Protein AF-A0A482VGR4-F1 (afdb_monomer_lite)

Structure (mmCIF, N/CA/C/O backbone):
data_AF-A0A482VGR4-F1
#
_entry.id   AF-A0A482VGR4-F1
#
loop_
_atom_site.group_PDB
_atom_site.id
_atom_site.type_symbol
_atom_site.label_atom_id
_atom_site.label_alt_id
_atom_site.label_comp_id
_atom_site.label_asym_id
_atom_site.label_entity_id
_atom_site.label_seq_id
_atom_site.pdbx_PDB_ins_code
_atom_site.Cartn_x
_atom_site.Cartn_y
_atom_site.Cartn_z
_atom_site.occupancy
_atom_site.B_iso_or_equiv
_atom_site.auth_seq_id
_atom_site.auth_comp_id
_atom_site.auth_asym_id
_atom_site.auth_atom_id
_atom_site.pdbx_PDB_model_num
ATOM 1 N N . MET A 1 1 ? -12.064 -5.144 -5.205 1.00 72.62 1 MET A N 1
ATOM 2 C CA . MET A 1 1 ? -11.463 -6.339 -5.842 1.00 72.62 1 MET A CA 1
ATOM 3 C C . MET A 1 1 ? -10.602 -5.961 -7.043 1.00 72.62 1 MET A C 1
ATOM 5 O O . MET A 1 1 ? -9.435 -6.319 -7.031 1.00 72.62 1 MET A O 1
ATOM 9 N N . PHE A 1 2 ? -11.117 -5.191 -8.014 1.00 83.12 2 PHE A N 1
ATOM 10 C CA . PHE A 1 2 ? -10.333 -4.699 -9.163 1.00 83.12 2 PHE A CA 1
ATOM 11 C C . PHE A 1 2 ? -9.003 -4.033 -8.764 1.00 83.12 2 PHE A C 1
ATOM 13 O O . PHE A 1 2 ? -7.951 -4.447 -9.233 1.00 83.12 2 PHE A O 1
ATOM 20 N N . THR A 1 3 ? -9.042 -3.076 -7.830 1.00 84.69 3 THR A N 1
ATOM 21 C CA . THR A 1 3 ? -7.848 -2.379 -7.321 1.00 84.69 3 THR A CA 1
ATOM 22 C C . THR A 1 3 ? -6.804 -3.352 -6.772 1.00 84.69 3 THR A C 1
ATOM 24 O O . THR A 1 3 ? -5.655 -3.330 -7.188 1.00 84.69 3 THR A O 1
ATOM 27 N N . MET A 1 4 ? -7.210 -4.275 -5.901 1.00 85.06 4 MET A N 1
ATOM 28 C CA . MET A 1 4 ? -6.321 -5.291 -5.333 1.00 85.06 4 MET A CA 1
ATOM 29 C C . MET A 1 4 ? -5.636 -6.136 -6.419 1.00 85.06 4 MET A C 1
ATOM 31 O O . MET A 1 4 ? -4.420 -6.295 -6.387 1.00 85.06 4 MET A O 1
ATOM 35 N N . VAL A 1 5 ? -6.399 -6.643 -7.395 1.00 89.69 5 VAL A N 1
ATOM 36 C CA . VAL A 1 5 ? -5.859 -7.454 -8.502 1.00 89.69 5 VAL A CA 1
ATOM 37 C C . VAL A 1 5 ? -4.867 -6.643 -9.333 1.00 89.69 5 VAL A C 1
ATOM 39 O O . VAL A 1 5 ? -3.770 -7.119 -9.617 1.00 89.69 5 VAL A O 1
ATOM 42 N N . TYR A 1 6 ? -5.218 -5.400 -9.665 1.00 92.38 6 TYR A N 1
ATOM 43 C CA . TYR A 1 6 ? -4.350 -4.497 -10.412 1.00 92.38 6 TYR A CA 1
ATOM 44 C C . TYR A 1 6 ? -3.018 -4.251 -9.690 1.00 92.38 6 TYR A C 1
ATOM 46 O O . TYR A 1 6 ? -1.949 -4.372 -10.287 1.00 92.38 6 TYR A O 1
ATOM 54 N N . HIS A 1 7 ? -3.067 -3.968 -8.388 1.00 90.50 7 HIS A N 1
ATOM 55 C CA . HIS A 1 7 ? -1.867 -3.725 -7.593 1.00 90.50 7 HIS A CA 1
ATOM 56 C C . HIS A 1 7 ? -1.014 -4.983 -7.396 1.00 90.50 7 HIS A C 1
ATOM 58 O O . HIS A 1 7 ? 0.207 -4.856 -7.386 1.00 90.50 7 HIS A O 1
ATOM 64 N N . PHE A 1 8 ? -1.606 -6.182 -7.314 1.00 92.12 8 PHE A N 1
ATOM 65 C CA . PHE A 1 8 ? -0.850 -7.441 -7.343 1.00 92.12 8 PHE A CA 1
ATOM 66 C C . PHE A 1 8 ? -0.104 -7.621 -8.664 1.00 92.12 8 PHE A C 1
ATOM 68 O O . PHE A 1 8 ? 1.103 -7.853 -8.653 1.00 92.12 8 PHE A O 1
ATOM 75 N N . LEU A 1 9 ? -0.798 -7.476 -9.796 1.00 94.12 9 LEU A N 1
ATOM 76 C CA . LEU A 1 9 ? -0.190 -7.602 -11.125 1.00 94.12 9 LEU A CA 1
ATOM 77 C C . LEU A 1 9 ? 0.925 -6.572 -11.330 1.00 94.12 9 LEU A C 1
ATOM 79 O O . LEU A 1 9 ? 2.004 -6.915 -11.806 1.00 94.12 9 LEU A O 1
ATOM 83 N N . SER A 1 10 ? 0.692 -5.331 -10.903 1.00 93.06 10 SER A N 1
ATOM 84 C CA . SER A 1 10 ? 1.706 -4.278 -10.901 1.00 93.06 10 SER A CA 1
ATOM 85 C C . SER A 1 10 ? 2.919 -4.635 -10.039 1.00 93.06 10 SER A C 1
ATOM 87 O O . SER A 1 10 ? 4.054 -4.440 -10.472 1.00 93.06 10 SER A O 1
ATOM 89 N N . ASN A 1 11 ? 2.706 -5.182 -8.837 1.00 92.25 11 ASN A N 1
ATOM 90 C CA . ASN A 1 11 ? 3.804 -5.598 -7.966 1.00 92.25 11 ASN A CA 1
ATOM 91 C C . ASN A 1 11 ? 4.632 -6.711 -8.612 1.00 92.25 11 ASN A C 1
ATOM 93 O O . ASN A 1 11 ? 5.855 -6.624 -8.639 1.00 92.25 11 ASN A O 1
ATOM 97 N N . PHE A 1 12 ? 3.974 -7.720 -9.189 1.00 94.19 12 PHE A N 1
ATOM 98 C CA . PHE A 1 12 ? 4.662 -8.797 -9.899 1.00 94.19 12 PHE A CA 1
ATOM 99 C C . PHE A 1 12 ? 5.450 -8.287 -11.101 1.00 94.19 12 PHE A C 1
ATOM 101 O O . PHE A 1 12 ? 6.586 -8.712 -11.293 1.00 94.19 12 PHE A O 1
ATOM 108 N N . LEU A 1 13 ? 4.895 -7.349 -11.870 1.00 94.62 13 LEU A N 1
ATOM 109 C CA . LEU A 1 13 ? 5.604 -6.720 -12.980 1.00 94.62 13 LEU A CA 1
ATOM 110 C C . LEU A 1 13 ? 6.867 -5.989 -12.498 1.00 94.62 13 LEU A C 1
ATOM 112 O O . LEU A 1 13 ? 7.932 -6.146 -13.090 1.00 94.62 13 LEU A O 1
ATOM 116 N N . GLN A 1 14 ? 6.767 -5.221 -11.411 1.00 92.62 14 GLN A N 1
ATOM 117 C CA . GLN A 1 14 ? 7.904 -4.498 -10.834 1.00 92.62 14 GLN A CA 1
ATOM 118 C C . GLN A 1 14 ? 8.971 -5.455 -10.283 1.00 92.62 14 GLN A C 1
ATOM 120 O O . GLN A 1 14 ? 10.160 -5.252 -10.519 1.00 92.62 14 GLN A O 1
ATOM 125 N N . ILE A 1 15 ? 8.565 -6.536 -9.610 1.00 92.25 15 ILE A N 1
ATOM 126 C CA . ILE A 1 15 ? 9.480 -7.587 -9.141 1.00 92.25 15 ILE A CA 1
ATOM 127 C C . ILE A 1 15 ? 10.167 -8.260 -10.335 1.00 92.25 15 ILE A C 1
ATOM 129 O O . ILE A 1 15 ? 11.386 -8.410 -10.337 1.00 92.25 15 ILE A O 1
ATOM 133 N N . HIS A 1 16 ? 9.410 -8.616 -11.372 1.00 93.56 16 HIS A N 1
ATOM 134 C CA . HIS A 1 16 ? 9.949 -9.213 -12.590 1.00 93.56 16 HIS A CA 1
ATOM 135 C C . HIS A 1 16 ? 10.967 -8.291 -13.272 1.00 93.56 16 HIS A C 1
ATOM 137 O O . HIS A 1 16 ? 12.031 -8.749 -13.694 1.00 93.56 16 HIS A O 1
ATOM 143 N N . PHE A 1 17 ? 10.671 -6.989 -13.340 1.00 93.12 17 PHE A N 1
ATOM 144 C CA . PHE A 1 17 ? 11.585 -5.983 -13.872 1.00 93.12 17 PHE A CA 1
ATOM 145 C C . PHE A 1 17 ? 12.916 -5.960 -13.112 1.00 93.12 17 PHE A C 1
ATOM 147 O O . PHE A 1 17 ? 13.969 -5.992 -13.747 1.00 93.12 17 PHE A O 1
ATOM 154 N N . ILE A 1 18 ? 12.871 -5.959 -11.773 1.00 91.12 18 ILE A N 1
ATOM 155 C CA . ILE A 1 18 ? 14.068 -5.989 -10.918 1.00 91.12 18 ILE A CA 1
ATOM 156 C C . ILE A 1 18 ? 14.861 -7.279 -11.125 1.00 91.12 18 ILE A C 1
ATOM 158 O O . ILE A 1 18 ? 16.081 -7.231 -11.228 1.00 91.12 18 ILE A O 1
ATOM 162 N N . VAL A 1 19 ? 14.185 -8.429 -11.191 1.00 91.00 19 VAL A N 1
ATOM 163 C CA . VAL A 1 19 ? 14.847 -9.731 -11.368 1.00 91.00 19 VAL A CA 1
ATOM 164 C C . VAL A 1 19 ? 15.506 -9.836 -12.744 1.00 91.00 19 VAL A C 1
ATOM 166 O O . VAL A 1 19 ? 16.608 -10.363 -12.852 1.00 91.00 19 VAL A O 1
ATOM 169 N N . THR A 1 20 ? 14.861 -9.312 -13.788 1.00 92.50 20 THR A N 1
ATOM 170 C CA . THR A 1 20 ? 15.386 -9.364 -15.163 1.00 92.50 20 THR A CA 1
ATOM 171 C C . THR A 1 20 ? 16.527 -8.369 -15.370 1.00 92.50 20 THR A C 1
ATOM 173 O O . THR A 1 20 ? 17.497 -8.678 -16.054 1.00 92.50 20 THR A O 1
ATOM 176 N N . ASN A 1 21 ? 16.447 -7.193 -14.746 1.00 89.38 21 ASN A N 1
ATOM 177 C CA . ASN A 1 21 ? 17.484 -6.160 -14.787 1.00 89.38 21 ASN A CA 1
ATOM 178 C C . ASN A 1 21 ? 18.287 -6.153 -13.481 1.00 89.38 21 ASN A C 1
ATOM 180 O O . ASN A 1 21 ? 18.468 -5.102 -12.865 1.00 89.38 21 ASN A O 1
ATOM 184 N N . PHE A 1 22 ? 18.707 -7.340 -13.029 1.00 84.50 22 PHE A N 1
ATOM 185 C CA . PHE A 1 22 ? 19.283 -7.542 -11.702 1.00 84.50 22 PHE A CA 1
ATOM 186 C C . PHE A 1 22 ? 20.438 -6.574 -11.423 1.00 84.50 22 PHE A C 1
ATOM 188 O O . PHE A 1 22 ? 21.503 -6.640 -12.034 1.00 84.50 22 PHE A O 1
ATOM 195 N N . ASN A 1 23 ? 20.219 -5.690 -10.453 1.00 87.56 23 ASN A N 1
ATOM 196 C CA . ASN A 1 23 ? 21.212 -4.764 -9.937 1.00 87.56 23 ASN A CA 1
ATOM 197 C C . ASN A 1 23 ? 20.986 -4.624 -8.427 1.00 87.56 23 ASN A C 1
ATOM 199 O O . ASN A 1 23 ? 19.866 -4.355 -7.983 1.00 87.56 23 ASN A O 1
ATOM 203 N N . LEU A 1 24 ? 22.049 -4.812 -7.642 1.00 86.38 24 LEU A N 1
ATOM 204 C CA . LEU A 1 24 ? 22.015 -4.676 -6.184 1.00 86.38 24 LEU A CA 1
ATOM 205 C C . LEU A 1 24 ? 21.475 -3.309 -5.750 1.00 86.38 24 LEU A C 1
ATOM 207 O O . LEU A 1 24 ? 20.686 -3.251 -4.808 1.00 86.38 24 LEU A O 1
ATOM 211 N N . ASP A 1 25 ? 21.808 -2.242 -6.477 1.00 87.25 25 ASP A N 1
ATOM 212 C CA . ASP A 1 25 ? 21.318 -0.894 -6.184 1.00 87.25 25 ASP A CA 1
ATOM 213 C C . ASP A 1 25 ? 19.806 -0.782 -6.404 1.00 87.25 25 ASP A C 1
ATOM 215 O O . ASP A 1 25 ? 19.100 -0.209 -5.573 1.00 87.25 25 ASP A O 1
ATOM 219 N N . LEU A 1 26 ? 19.275 -1.387 -7.475 1.00 85.50 26 LEU A N 1
ATOM 220 C CA . LEU A 1 26 ? 17.828 -1.430 -7.724 1.00 85.50 26 LEU A CA 1
ATOM 221 C C . LEU A 1 26 ? 17.111 -2.221 -6.622 1.00 85.50 26 LEU A C 1
ATOM 223 O O . LEU A 1 26 ? 16.072 -1.793 -6.117 1.00 85.50 26 LEU A O 1
ATOM 227 N N . ILE A 1 27 ? 17.672 -3.357 -6.207 1.00 87.44 27 ILE A N 1
ATOM 228 C CA . ILE A 1 27 ? 17.082 -4.185 -5.151 1.00 87.44 27 ILE A CA 1
ATOM 229 C C . ILE A 1 27 ? 17.067 -3.428 -3.828 1.00 87.44 27 ILE A C 1
ATOM 231 O O . ILE A 1 27 ? 16.009 -3.315 -3.210 1.00 87.44 27 ILE A O 1
ATOM 235 N N . MET A 1 28 ? 18.202 -2.883 -3.388 1.00 86.69 28 MET A N 1
ATOM 236 C CA . MET A 1 28 ? 18.269 -2.176 -2.107 1.00 86.69 28 MET A CA 1
ATOM 237 C C . MET A 1 28 ? 17.374 -0.935 -2.087 1.00 86.69 28 MET A C 1
ATOM 239 O O . MET A 1 28 ? 16.754 -0.652 -1.063 1.00 86.69 28 MET A O 1
ATOM 243 N N . ARG A 1 29 ? 17.252 -0.233 -3.219 1.00 87.38 29 ARG A N 1
ATOM 244 C CA . ARG A 1 29 ? 16.434 0.978 -3.326 1.00 87.38 29 ARG A CA 1
ATOM 245 C C . ARG A 1 29 ? 14.933 0.697 -3.295 1.00 87.38 29 ARG A C 1
ATOM 247 O O . ARG A 1 29 ? 14.211 1.378 -2.573 1.00 87.38 29 ARG A O 1
ATOM 254 N N . TYR A 1 30 ? 14.451 -0.286 -4.058 1.00 87.38 30 TYR A N 1
ATOM 255 C CA . TYR A 1 30 ? 13.007 -0.457 -4.286 1.00 87.38 30 TYR A CA 1
ATOM 256 C C . TYR A 1 30 ? 12.378 -1.636 -3.534 1.00 87.38 30 TYR A C 1
ATOM 258 O O . TYR A 1 30 ? 11.161 -1.646 -3.325 1.00 87.38 30 TYR A O 1
ATOM 266 N N . SER A 1 31 ? 13.170 -2.617 -3.083 1.00 85.38 31 SER A N 1
ATOM 267 C CA . SER A 1 31 ? 12.632 -3.785 -2.368 1.00 85.38 31 SER A CA 1
ATOM 268 C C . SER A 1 31 ? 11.882 -3.452 -1.072 1.00 85.38 31 SER A C 1
ATOM 270 O O . SER A 1 31 ? 10.837 -4.073 -0.867 1.00 85.38 31 SER A O 1
ATOM 272 N N . PRO A 1 32 ? 12.285 -2.477 -0.225 1.00 87.00 32 PRO A N 1
ATOM 273 C CA . PRO A 1 32 ? 11.553 -2.208 1.014 1.00 87.00 32 PRO A CA 1
ATOM 274 C C . PRO A 1 32 ? 10.112 -1.765 0.741 1.00 87.00 32 PRO A C 1
ATOM 276 O O . PRO A 1 32 ? 9.175 -2.227 1.395 1.00 87.00 32 PRO A O 1
ATOM 279 N N . LEU A 1 33 ? 9.930 -0.914 -0.272 1.00 85.00 33 LEU A N 1
ATOM 280 C CA . LEU A 1 33 ? 8.618 -0.432 -0.684 1.00 85.00 33 LEU A CA 1
ATOM 281 C C . LEU A 1 33 ? 7.773 -1.565 -1.280 1.00 85.00 33 LEU A C 1
ATOM 283 O O . LEU A 1 33 ? 6.619 -1.731 -0.887 1.00 85.00 33 LEU A O 1
ATOM 287 N N . LEU A 1 34 ? 8.340 -2.373 -2.182 1.00 87.69 34 LEU A N 1
ATOM 288 C CA . LEU A 1 34 ? 7.627 -3.500 -2.793 1.00 87.69 34 LEU A CA 1
ATOM 289 C C . LEU A 1 34 ? 7.190 -4.535 -1.751 1.00 87.69 34 LEU A C 1
ATOM 291 O O . LEU A 1 34 ? 6.036 -4.959 -1.765 1.00 87.69 34 LEU A O 1
ATOM 295 N N . VAL A 1 35 ? 8.059 -4.875 -0.794 1.00 87.81 35 VAL A N 1
ATOM 296 C CA . VAL A 1 35 ? 7.718 -5.768 0.326 1.00 87.81 35 VAL A CA 1
ATOM 297 C C . VAL A 1 35 ? 6.598 -5.171 1.179 1.00 87.81 35 VAL A C 1
ATOM 299 O O . VAL A 1 35 ? 5.653 -5.879 1.529 1.00 87.81 35 VAL A O 1
ATOM 302 N N . GLY A 1 36 ? 6.654 -3.868 1.472 1.00 83.81 36 GLY A N 1
ATOM 303 C CA . GLY A 1 36 ? 5.593 -3.171 2.200 1.00 83.81 36 GLY A CA 1
ATOM 304 C C . GLY A 1 36 ? 4.242 -3.242 1.483 1.00 83.81 36 GLY A C 1
ATOM 305 O O . GLY A 1 36 ? 3.226 -3.567 2.098 1.00 83.81 36 GLY A O 1
ATOM 306 N N . ILE A 1 37 ? 4.221 -3.010 0.170 1.00 84.38 37 ILE A N 1
ATOM 307 C CA . ILE A 1 37 ? 2.990 -3.080 -0.629 1.00 84.38 37 ILE A CA 1
ATOM 308 C C . ILE A 1 37 ? 2.486 -4.526 -0.726 1.00 84.38 37 ILE A C 1
ATOM 310 O O . ILE A 1 37 ? 1.288 -4.767 -0.576 1.00 84.38 37 ILE A O 1
ATOM 314 N N . PHE A 1 38 ? 3.380 -5.500 -0.900 1.00 86.38 38 PHE A N 1
ATOM 315 C CA . PHE A 1 38 ? 3.031 -6.921 -0.921 1.00 86.38 38 PHE A CA 1
ATOM 316 C C . PHE A 1 38 ? 2.425 -7.390 0.410 1.00 86.38 38 PHE A C 1
ATOM 318 O O . PHE A 1 38 ? 1.443 -8.140 0.424 1.00 86.38 38 PHE A O 1
ATOM 325 N N . TYR A 1 39 ? 2.954 -6.901 1.535 1.00 83.12 39 TYR A N 1
ATOM 326 C CA . TYR A 1 39 ? 2.383 -7.139 2.859 1.00 83.12 39 TYR A CA 1
ATOM 327 C C . TYR A 1 39 ? 0.955 -6.592 2.964 1.00 83.12 39 TYR A C 1
ATOM 329 O O . TYR A 1 39 ? 0.052 -7.325 3.371 1.00 83.12 39 TYR A O 1
ATOM 337 N N . VAL A 1 40 ? 0.723 -5.340 2.546 1.00 82.25 40 VAL A N 1
ATOM 338 C CA . VAL A 1 40 ? -0.619 -4.731 2.560 1.00 82.25 40 VAL A CA 1
ATOM 339 C C . VAL A 1 40 ? -1.591 -5.538 1.696 1.00 82.25 40 VAL A C 1
ATOM 341 O O . VAL A 1 40 ? -2.688 -5.867 2.145 1.00 82.25 40 VAL A O 1
ATOM 344 N N . LEU A 1 41 ? -1.180 -5.918 0.485 1.00 85.38 41 LEU A N 1
ATOM 345 C CA . LEU A 1 41 ? -1.993 -6.723 -0.425 1.00 85.38 41 LEU A CA 1
ATOM 346 C C . LEU A 1 41 ? -2.341 -8.098 0.166 1.00 85.38 41 LEU A C 1
ATOM 348 O O . LEU A 1 41 ? -3.493 -8.530 0.100 1.00 85.38 41 LEU A O 1
ATOM 352 N N . THR A 1 42 ? -1.376 -8.759 0.805 1.00 82.69 42 THR A N 1
ATOM 353 C CA . THR A 1 42 ? -1.597 -10.040 1.492 1.00 82.69 42 THR A CA 1
ATOM 354 C C . THR A 1 42 ? -2.560 -9.878 2.669 1.00 82.69 42 THR A C 1
ATOM 356 O O . THR A 1 42 ? -3.489 -10.672 2.820 1.00 82.69 42 THR A O 1
ATOM 359 N N . ALA A 1 43 ? -2.406 -8.821 3.470 1.00 80.56 43 ALA A N 1
ATOM 360 C CA . ALA A 1 43 ? -3.309 -8.519 4.578 1.00 80.56 43 ALA A CA 1
ATOM 361 C C . ALA A 1 43 ? -4.751 -8.276 4.097 1.00 80.56 43 ALA A C 1
ATOM 363 O O . ALA A 1 43 ? -5.696 -8.762 4.723 1.00 80.56 43 ALA A O 1
ATOM 364 N N . MET A 1 44 ? -4.938 -7.593 2.962 1.00 80.81 44 MET A N 1
ATOM 365 C CA . MET A 1 44 ? -6.263 -7.424 2.352 1.00 80.81 44 MET A CA 1
ATOM 366 C C . MET A 1 44 ? -6.874 -8.768 1.943 1.00 80.81 44 MET A C 1
ATOM 368 O O . MET A 1 44 ? -8.034 -9.028 2.261 1.00 80.81 44 MET A O 1
ATOM 372 N N . VAL A 1 45 ? -6.102 -9.643 1.288 1.00 83.44 45 VAL A N 1
ATOM 373 C CA . VAL A 1 45 ? -6.567 -10.987 0.897 1.00 83.44 45 VAL A CA 1
ATOM 374 C C . VAL A 1 45 ? -6.988 -11.793 2.121 1.00 83.44 45 VAL A C 1
ATOM 376 O O . VAL A 1 45 ? -8.091 -12.337 2.143 1.00 83.44 45 VAL A O 1
ATOM 379 N N . LEU A 1 46 ? -6.157 -11.820 3.166 1.00 80.56 46 LEU A N 1
ATOM 380 C CA . LEU A 1 46 ? -6.483 -12.505 4.418 1.00 80.56 46 LEU A CA 1
ATOM 381 C C . LEU A 1 46 ? -7.745 -11.920 5.060 1.00 80.56 46 LEU A C 1
ATOM 383 O O . LEU A 1 46 ? -8.606 -12.673 5.505 1.00 80.56 46 LEU A O 1
ATOM 387 N N . THR A 1 47 ? -7.902 -10.597 5.054 1.00 75.31 47 THR A N 1
ATOM 388 C CA . THR A 1 47 ? -9.098 -9.934 5.597 1.00 75.31 47 THR A CA 1
ATOM 389 C C . THR A 1 47 ? -10.360 -10.326 4.830 1.00 75.31 47 THR A C 1
ATOM 391 O O . THR A 1 47 ? -11.405 -10.524 5.443 1.00 75.31 47 THR A O 1
ATOM 394 N N . ILE A 1 48 ? -10.276 -10.485 3.506 1.00 78.69 48 ILE A N 1
ATOM 395 C CA . ILE A 1 48 ? -11.398 -10.948 2.680 1.00 78.69 48 ILE A CA 1
ATOM 396 C C . ILE A 1 48 ? -11.713 -12.422 2.971 1.00 78.69 48 ILE A C 1
ATOM 398 O O . ILE A 1 48 ? -12.872 -12.751 3.212 1.00 78.69 48 ILE A O 1
ATOM 402 N N . ILE A 1 49 ? -10.700 -13.296 2.993 1.00 81.06 49 ILE A N 1
ATOM 403 C CA . ILE A 1 49 ? -10.864 -14.741 3.243 1.00 81.06 49 ILE A CA 1
ATOM 404 C C . ILE A 1 49 ? -11.453 -14.995 4.632 1.00 81.06 49 ILE A C 1
ATOM 406 O O . ILE A 1 49 ? -12.341 -15.828 4.802 1.00 81.06 49 ILE A O 1
ATOM 410 N N . PHE A 1 50 ? -10.954 -14.280 5.636 1.00 78.75 50 PHE A N 1
ATOM 411 C CA . PHE A 1 50 ? -11.354 -14.459 7.024 1.00 78.75 50 PHE A CA 1
ATOM 412 C C . PHE A 1 50 ? -12.441 -13.485 7.461 1.00 78.75 50 PHE A C 1
ATOM 414 O O . PHE A 1 50 ? -12.716 -13.424 8.655 1.00 78.75 50 PHE A O 1
ATOM 421 N N . LYS A 1 51 ? -13.082 -12.756 6.537 1.00 79.00 51 LYS A N 1
ATOM 422 C CA . LYS A 1 51 ? -14.044 -11.693 6.857 1.00 79.00 51 LYS A CA 1
ATOM 423 C C . LYS A 1 51 ? -15.075 -12.138 7.889 1.00 79.00 51 LYS A C 1
ATOM 425 O O . LYS A 1 51 ? -15.213 -11.487 8.918 1.00 79.00 51 LYS A O 1
ATOM 430 N N . ASP A 1 52 ? -15.743 -13.263 7.653 1.00 77.06 52 ASP A N 1
ATOM 431 C CA . ASP A 1 52 ? -16.823 -13.728 8.529 1.00 77.06 52 ASP A CA 1
ATOM 432 C C . ASP A 1 52 ? -16.301 -14.140 9.907 1.00 77.06 52 ASP A C 1
ATOM 434 O O . ASP A 1 52 ? -16.887 -13.778 10.922 1.00 77.06 52 ASP A O 1
ATOM 438 N N . LYS A 1 53 ? -15.139 -14.804 9.962 1.00 73.06 53 LYS A N 1
ATOM 439 C CA . LYS A 1 53 ? -14.487 -15.184 11.226 1.00 73.06 53 LYS A CA 1
ATOM 440 C C . LYS A 1 53 ? -13.963 -13.972 11.992 1.00 73.06 53 LYS A C 1
ATOM 442 O O . LYS A 1 53 ? -14.013 -13.954 13.217 1.00 73.06 53 LYS A O 1
ATOM 447 N N . ILE A 1 54 ? -13.455 -12.967 11.282 1.00 68.00 54 ILE A N 1
ATOM 448 C CA . ILE A 1 54 ? -13.006 -11.696 11.850 1.00 68.00 54 ILE A CA 1
ATOM 449 C C . ILE A 1 54 ? -14.212 -10.961 12.436 1.00 68.00 54 ILE A C 1
ATOM 451 O O . ILE A 1 54 ? -14.156 -10.548 13.589 1.00 68.00 54 ILE A O 1
ATOM 455 N N . VAL A 1 55 ? -15.313 -10.847 11.689 1.00 69.69 55 VAL A N 1
ATOM 456 C CA . VAL A 1 55 ? -16.560 -10.217 12.152 1.00 69.69 55 VAL A CA 1
ATOM 457 C C . VAL A 1 55 ? -17.145 -10.972 13.345 1.00 69.69 55 VAL A C 1
ATOM 459 O O . VAL A 1 55 ? -17.498 -10.355 14.346 1.00 69.69 55 VAL A O 1
ATOM 462 N N . GLU A 1 56 ? -17.198 -12.300 13.293 1.00 72.88 56 GLU A N 1
ATOM 463 C CA . GLU A 1 56 ? -17.642 -13.133 14.411 1.00 72.88 56 GLU A CA 1
ATOM 464 C C . GLU A 1 56 ? -16.739 -12.953 15.640 1.00 72.88 56 GLU A C 1
ATOM 466 O O . GLU A 1 56 ? -17.233 -12.777 16.756 1.00 72.88 56 GLU A O 1
ATOM 471 N N . GLY A 1 57 ? -15.420 -12.933 15.435 1.00 66.56 57 GLY A N 1
ATOM 472 C CA . GLY A 1 57 ? -14.428 -12.649 16.464 1.00 66.56 57 GLY A CA 1
ATOM 473 C C . GLY A 1 57 ? -14.636 -11.274 17.092 1.00 66.56 57 GLY A C 1
ATOM 474 O O . GLY A 1 57 ? -14.667 -11.174 18.315 1.00 66.56 57 GLY A O 1
ATOM 475 N N . PHE A 1 58 ? -14.866 -10.235 16.283 1.00 64.19 58 PHE A N 1
ATOM 476 C CA . PHE A 1 58 ? -15.193 -8.889 16.759 1.00 64.19 58 PHE A CA 1
ATOM 477 C C . PHE A 1 58 ? -16.517 -8.840 17.513 1.00 64.19 58 PHE A C 1
ATOM 479 O O . PHE A 1 58 ? -16.582 -8.183 18.543 1.00 64.19 58 PHE A O 1
ATOM 486 N N . ASN A 1 59 ? -17.549 -9.552 17.064 1.00 66.19 59 ASN A N 1
ATOM 487 C CA . ASN A 1 59 ? -18.845 -9.590 17.745 1.00 66.19 59 ASN A CA 1
ATOM 488 C C . ASN A 1 59 ? -18.774 -10.338 19.084 1.00 66.19 59 ASN A C 1
ATOM 490 O O . ASN A 1 59 ? -19.485 -9.996 20.028 1.00 66.19 59 ASN A O 1
ATOM 494 N N . LYS A 1 60 ? -17.892 -11.337 19.194 1.00 65.38 60 LYS A N 1
ATOM 495 C CA . LYS A 1 60 ? -17.610 -12.055 20.447 1.00 65.38 60 LYS A CA 1
ATOM 496 C C . LYS A 1 60 ? -16.614 -11.314 21.343 1.00 65.38 60 LYS A C 1
ATOM 498 O O . LYS A 1 60 ? -16.590 -11.554 22.550 1.00 65.38 60 LYS A O 1
ATOM 503 N N . PHE A 1 61 ? -15.822 -10.401 20.782 1.00 58.75 61 PHE A N 1
ATOM 504 C CA . PHE A 1 61 ? -14.782 -9.666 21.496 1.00 58.75 61 PHE A CA 1
ATOM 505 C C . PHE A 1 61 ? -15.314 -8.877 22.707 1.00 58.75 61 PHE A C 1
ATOM 507 O O . PHE A 1 61 ? -14.699 -8.995 23.760 1.00 58.75 61 PHE A O 1
ATOM 514 N N . PRO A 1 62 ? -16.456 -8.159 22.657 1.00 54.12 62 PRO A N 1
ATOM 515 C CA . PRO A 1 62 ? -17.044 -7.508 23.831 1.00 54.12 62 PRO A CA 1
ATOM 516 C C . PRO A 1 62 ? -17.343 -8.464 24.992 1.00 54.12 62 PRO A C 1
ATOM 518 O O . PRO A 1 62 ? -17.180 -8.098 26.151 1.00 54.12 62 PRO A O 1
ATOM 521 N N . ASN A 1 63 ? -17.749 -9.700 24.692 1.00 55.91 63 ASN A N 1
ATOM 522 C CA . ASN A 1 63 ? -18.060 -10.698 25.718 1.00 55.91 63 ASN A CA 1
ATOM 523 C C . ASN A 1 63 ? -16.787 -11.276 26.353 1.00 55.91 63 ASN A C 1
ATOM 525 O O . ASN A 1 63 ? -16.800 -11.659 27.519 1.00 55.91 63 ASN A O 1
ATOM 529 N N . PHE A 1 64 ? -15.685 -11.315 25.599 1.00 49.91 64 PHE A N 1
ATOM 530 C CA . PHE A 1 64 ? -14.381 -11.789 26.066 1.00 49.91 64 PHE A CA 1
ATOM 531 C C . PHE A 1 64 ? -13.546 -10.690 26.751 1.00 49.91 64 PHE A C 1
ATOM 533 O O . PHE A 1 64 ? -12.846 -10.954 27.723 1.00 49.91 64 PHE A O 1
ATOM 540 N N . ALA A 1 65 ? -13.616 -9.450 26.262 1.00 50.16 65 ALA A N 1
ATOM 541 C CA . ALA A 1 65 ? -12.718 -8.351 26.616 1.00 50.16 65 ALA A CA 1
ATOM 542 C C . ALA A 1 65 ? -13.308 -7.334 27.616 1.00 50.16 65 ALA A C 1
ATOM 544 O O . ALA A 1 65 ? -12.809 -6.216 27.668 1.00 50.16 65 ALA A O 1
ATOM 545 N N . TRP A 1 66 ? -14.297 -7.748 28.426 1.00 52.44 66 TRP A N 1
ATOM 546 C CA . TRP A 1 66 ? -15.138 -6.991 29.386 1.00 52.44 66 TRP A CA 1
ATOM 547 C C . TRP A 1 66 ? -16.479 -6.459 28.859 1.00 52.44 66 TRP A C 1
ATOM 549 O O . TRP A 1 66 ? -16.543 -5.673 27.915 1.00 52.44 66 TRP A O 1
ATOM 559 N N . SER A 1 67 ? -17.553 -6.738 29.616 1.00 48.78 67 SER A N 1
ATOM 560 C CA . SER A 1 67 ? -18.844 -6.069 29.448 1.00 48.78 67 SER A CA 1
ATOM 561 C C . SER A 1 67 ? -18.743 -4.600 29.880 1.00 48.78 67 SER A C 1
ATOM 563 O O . SER A 1 67 ? -18.645 -4.286 31.068 1.00 48.78 67 SER A O 1
ATOM 565 N N . PHE A 1 68 ? -18.873 -3.685 28.923 1.00 45.81 68 PHE A N 1
ATOM 566 C CA . PHE A 1 68 ? -18.985 -2.228 29.115 1.00 45.81 68 PHE A CA 1
ATOM 567 C C . PHE A 1 68 ? -20.155 -1.784 30.028 1.00 45.81 68 PHE A C 1
ATOM 569 O O . PHE A 1 68 ? -20.357 -0.592 30.275 1.00 45.81 68 PHE A O 1
ATOM 576 N N . VAL A 1 69 ? -20.966 -2.740 30.482 1.00 49.12 69 VAL A N 1
ATOM 577 C CA . VAL A 1 69 ? -22.184 -2.553 31.273 1.00 49.12 69 VAL A CA 1
ATOM 578 C C . VAL A 1 69 ? -21.870 -2.191 32.732 1.00 49.12 69 VAL A C 1
ATOM 580 O O . VAL A 1 69 ? -22.654 -1.478 33.342 1.00 49.12 69 VAL A O 1
ATOM 583 N N . ASN A 1 70 ? -20.694 -2.564 33.259 1.00 52.56 70 ASN A N 1
ATOM 584 C CA . ASN A 1 70 ? -20.347 -2.365 34.679 1.00 52.56 70 ASN A CA 1
ATOM 585 C C . ASN A 1 70 ? -19.408 -1.174 34.954 1.00 52.56 70 ASN A C 1
ATOM 587 O O . ASN A 1 70 ? -18.888 -1.035 36.058 1.00 52.56 70 ASN A O 1
ATOM 591 N N . VAL A 1 71 ? -19.149 -0.323 33.959 1.00 57.22 71 VAL A N 1
ATOM 592 C CA . VAL A 1 71 ? -18.262 0.839 34.104 1.00 57.22 71 VAL A CA 1
ATOM 593 C C . VAL A 1 71 ? -19.072 2.068 34.533 1.00 57.22 71 VAL A C 1
ATOM 595 O O . VAL A 1 71 ? -20.042 2.418 33.863 1.00 57.22 71 VAL A O 1
ATOM 598 N N . GLY A 1 72 ? -18.661 2.731 35.622 1.00 66.75 72 GLY A N 1
ATOM 599 C CA . GLY A 1 72 ? -19.285 3.966 36.118 1.00 66.75 72 GLY A CA 1
ATOM 600 C C . GLY A 1 72 ? -19.344 5.077 35.060 1.00 66.75 72 GLY A C 1
ATOM 601 O O . GLY A 1 72 ? -18.477 5.150 34.182 1.00 66.75 72 GLY A O 1
ATOM 602 N N . GLN A 1 73 ? -20.375 5.929 35.132 1.00 68.94 73 GLN A N 1
ATOM 603 C CA . GLN A 1 73 ? -20.671 6.965 34.126 1.00 68.94 73 GLN A CA 1
ATOM 604 C C . GLN A 1 73 ? -19.458 7.851 33.797 1.00 68.94 73 GLN A C 1
ATOM 606 O O . GLN A 1 73 ? -19.172 8.055 32.617 1.00 68.94 73 GLN A O 1
ATOM 611 N N . ASP A 1 74 ? -18.680 8.257 34.801 1.00 67.69 74 ASP A N 1
ATOM 612 C CA . ASP A 1 74 ? -17.506 9.122 34.617 1.00 67.69 74 ASP A CA 1
ATOM 613 C C . ASP A 1 74 ? -16.428 8.480 33.729 1.00 67.69 74 ASP A C 1
ATOM 615 O O . ASP A 1 74 ? -15.879 9.103 32.816 1.00 67.69 74 ASP A O 1
ATOM 619 N N . LEU A 1 75 ? -16.144 7.189 33.934 1.00 61.06 75 LEU A N 1
ATOM 620 C CA . LEU A 1 75 ? -15.137 6.480 33.145 1.00 61.06 75 LEU A CA 1
ATOM 621 C C . LEU A 1 75 ? -15.631 6.232 31.710 1.00 61.06 75 LEU A C 1
ATOM 623 O O . LEU A 1 75 ? -14.838 6.266 30.765 1.00 61.06 75 LEU A O 1
ATOM 627 N N . ARG A 1 76 ? -16.944 6.048 31.521 1.00 59.12 76 ARG A N 1
ATOM 628 C CA . ARG A 1 76 ? -17.566 5.938 30.194 1.00 59.12 76 ARG A CA 1
ATOM 629 C C . ARG A 1 76 ? -17.436 7.244 29.403 1.00 59.12 76 ARG A C 1
ATOM 631 O O . ARG A 1 76 ? -17.119 7.183 28.213 1.00 59.12 76 ARG A O 1
ATOM 638 N N . GLU A 1 77 ? -17.626 8.399 30.036 1.00 67.06 77 GLU A N 1
ATOM 639 C CA . GLU A 1 77 ? -17.445 9.700 29.378 1.00 67.06 77 GLU A CA 1
ATOM 640 C C . GLU A 1 77 ? -15.985 9.964 29.000 1.00 67.06 77 GLU A C 1
ATOM 642 O O . GLU A 1 77 ? -15.710 10.347 27.861 1.00 67.06 77 GLU A O 1
ATOM 647 N N . ILE A 1 78 ? -15.032 9.659 29.887 1.00 64.06 78 ILE A N 1
ATOM 648 C CA . ILE A 1 78 ? -13.595 9.789 29.589 1.00 64.06 78 ILE A CA 1
ATOM 649 C C . ILE A 1 78 ? -13.206 8.923 28.382 1.00 64.06 78 ILE A C 1
ATOM 651 O O . ILE A 1 78 ? -12.496 9.385 27.481 1.00 64.06 78 ILE A O 1
ATOM 655 N N . ILE A 1 79 ? -13.676 7.671 28.337 1.00 59.16 79 ILE A N 1
ATOM 656 C CA . ILE A 1 79 ? -13.395 6.766 27.214 1.00 59.16 79 ILE A CA 1
ATOM 657 C C . ILE A 1 79 ? -14.013 7.303 25.924 1.00 59.16 79 ILE A C 1
ATOM 659 O O . ILE A 1 79 ? -13.336 7.310 24.894 1.00 59.16 79 ILE A O 1
ATOM 663 N N . LYS A 1 80 ? -15.261 7.782 25.970 1.00 61.81 80 LYS A N 1
ATOM 664 C CA . LYS A 1 80 ? -15.948 8.336 24.799 1.00 61.81 80 LYS A CA 1
ATOM 665 C C . LYS A 1 80 ? -15.199 9.546 24.243 1.00 61.81 80 LYS A C 1
ATOM 667 O O . LYS A 1 80 ? -14.917 9.579 23.049 1.00 61.81 80 LYS A O 1
ATOM 672 N N . THR A 1 81 ? -14.790 10.482 25.096 1.00 65.25 81 THR A N 1
ATOM 673 C CA . THR A 1 81 ? -14.047 11.683 24.688 1.00 65.25 81 THR A CA 1
ATOM 674 C C . THR A 1 81 ? -12.694 11.335 24.072 1.00 65.25 81 THR A C 1
ATOM 676 O O . THR A 1 81 ? -12.378 11.813 22.981 1.00 65.25 81 THR A O 1
ATOM 679 N N . LYS A 1 82 ? -11.920 10.435 24.699 1.00 61.09 82 LYS A N 1
ATOM 680 C CA . LYS A 1 82 ? -10.631 9.994 24.139 1.00 61.09 82 LYS A CA 1
ATOM 681 C C . LYS A 1 82 ? -10.781 9.196 22.845 1.00 61.09 82 LYS A C 1
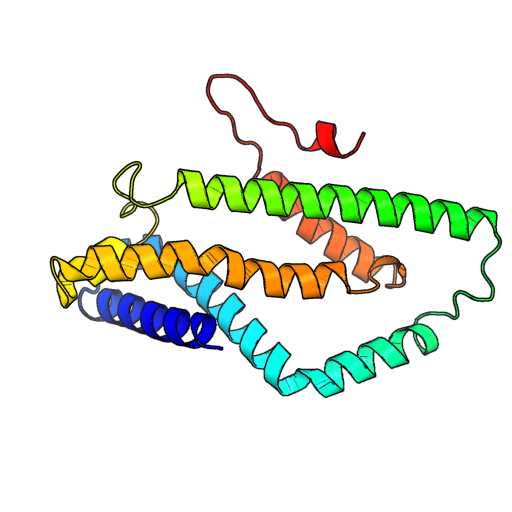ATOM 683 O O . LYS A 1 82 ? -9.954 9.335 21.948 1.00 61.09 82 LYS A O 1
ATOM 688 N N . SER A 1 83 ? -11.829 8.380 22.730 1.00 54.47 83 SER A N 1
ATOM 689 C CA . SER A 1 83 ? -12.136 7.647 21.500 1.00 54.47 83 SER A CA 1
ATOM 690 C C . SER A 1 83 ? -12.462 8.614 20.364 1.00 54.47 83 SER A C 1
ATOM 692 O O . SER A 1 83 ? -11.886 8.500 19.288 1.00 54.47 83 SER A O 1
ATOM 694 N N . THR A 1 84 ? -13.324 9.602 20.612 1.00 62.88 84 THR A N 1
ATOM 695 C CA . THR A 1 84 ? -13.700 10.615 19.615 1.00 62.88 84 THR A CA 1
ATOM 696 C C . THR A 1 84 ? -12.501 11.455 19.177 1.00 62.88 84 THR A C 1
ATOM 698 O O . THR A 1 84 ? -12.323 11.674 17.980 1.00 62.88 84 THR A O 1
ATOM 701 N N . GLN A 1 85 ? -11.644 11.883 20.111 1.00 64.00 85 GLN A N 1
ATOM 702 C CA . GLN A 1 85 ? -10.411 12.604 19.775 1.00 64.00 85 GLN A CA 1
ATOM 703 C C . GLN A 1 85 ? -9.492 11.766 18.883 1.00 64.00 85 GLN A C 1
ATOM 705 O O . GLN A 1 85 ? -9.034 12.252 17.854 1.00 64.00 85 GLN A O 1
ATOM 710 N N . MET A 1 86 ? -9.276 10.494 19.223 1.00 56.75 86 MET A N 1
ATOM 711 C CA . MET A 1 86 ? -8.408 9.618 18.439 1.00 56.75 86 MET A CA 1
ATOM 712 C C . MET A 1 86 ? -8.982 9.324 17.047 1.00 56.75 86 MET A C 1
ATOM 714 O O . MET A 1 86 ? -8.234 9.350 16.074 1.00 56.75 86 MET A O 1
ATOM 718 N N . VAL A 1 87 ? -10.299 9.123 16.930 1.00 64.94 87 VAL A N 1
ATOM 719 C CA . VAL A 1 87 ? -10.993 8.991 15.637 1.00 64.94 87 VAL A CA 1
ATOM 720 C C . VAL A 1 87 ? -10.833 10.265 14.798 1.00 64.94 87 VAL A C 1
ATOM 722 O O . VAL A 1 87 ? -10.533 10.182 13.610 1.00 64.94 87 VAL A O 1
ATOM 725 N N . ARG A 1 88 ? -10.947 11.454 15.404 1.00 67.75 88 ARG A N 1
ATOM 726 C CA . ARG A 1 88 ? -10.723 12.736 14.713 1.00 67.75 88 ARG A CA 1
ATOM 727 C C . ARG A 1 88 ? -9.289 12.856 14.197 1.00 67.75 88 ARG A C 1
ATOM 729 O O . ARG A 1 88 ? -9.094 13.160 13.024 1.00 67.75 88 ARG A O 1
ATOM 736 N N . THR A 1 89 ? -8.293 12.587 15.043 1.00 62.88 89 THR A N 1
ATOM 737 C CA . THR A 1 89 ? -6.877 12.580 14.639 1.00 62.88 89 THR A CA 1
ATOM 738 C C . THR A 1 89 ? -6.642 11.581 13.507 1.00 62.88 89 THR A C 1
ATOM 740 O O . THR A 1 89 ? -5.940 11.884 12.548 1.00 62.88 89 THR A O 1
ATOM 743 N N . PHE A 1 90 ? -7.280 10.415 13.569 1.00 63.75 90 PHE A N 1
ATOM 744 C CA . PHE A 1 90 ? -7.180 9.388 12.541 1.00 63.75 90 PHE A CA 1
ATOM 745 C C . PHE A 1 90 ? -7.728 9.848 11.181 1.00 63.75 90 PHE A C 1
ATOM 747 O O . PHE A 1 90 ? -7.039 9.710 10.173 1.00 63.75 90 PHE A O 1
ATOM 754 N N . TYR A 1 91 ? -8.906 10.478 11.141 1.00 65.69 91 TYR A N 1
ATOM 755 C CA . TYR A 1 91 ? -9.448 11.046 9.900 1.00 65.69 91 TYR A CA 1
ATOM 756 C C . TYR A 1 91 ? -8.577 12.169 9.324 1.00 65.69 91 TYR A C 1
ATOM 758 O O . TYR A 1 91 ? -8.416 12.252 8.106 1.00 65.69 91 TYR A O 1
ATOM 766 N N . VAL A 1 92 ? -7.958 12.995 10.174 1.00 72.88 92 VAL A N 1
ATOM 767 C CA . VAL A 1 92 ? -6.988 14.009 9.724 1.00 72.88 92 VAL A CA 1
ATOM 768 C C . VAL A 1 92 ? -5.776 13.352 9.054 1.00 72.88 92 V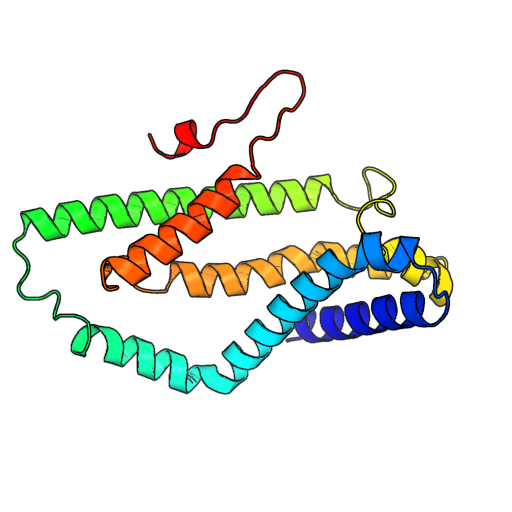AL A C 1
ATOM 770 O O . VAL A 1 92 ? -5.342 13.811 7.999 1.00 72.88 92 VAL A O 1
ATOM 773 N N . LEU A 1 93 ? -5.262 12.248 9.604 1.00 63.41 93 LEU A N 1
ATOM 774 C CA . LEU A 1 93 ? -4.139 11.514 9.005 1.00 63.41 93 LEU A CA 1
ATOM 775 C C . LEU A 1 93 ? -4.488 10.904 7.651 1.00 63.41 93 LEU A C 1
ATOM 777 O O . LEU A 1 93 ? -3.644 10.897 6.754 1.00 63.41 93 LEU A O 1
ATOM 781 N N . ILE A 1 94 ? -5.718 10.419 7.485 1.00 66.00 94 ILE A N 1
ATOM 782 C CA . ILE A 1 94 ? -6.209 9.959 6.182 1.00 66.00 94 ILE A CA 1
ATOM 783 C C . ILE A 1 94 ? -6.211 11.130 5.195 1.00 66.00 94 ILE A C 1
ATOM 785 O O . ILE A 1 94 ? -5.670 10.996 4.099 1.00 66.00 94 ILE A O 1
ATOM 789 N N . GLY A 1 95 ? -6.732 12.292 5.599 1.00 72.12 95 GLY A N 1
ATOM 790 C CA . GLY A 1 95 ? -6.707 13.505 4.777 1.00 72.12 95 GLY A CA 1
ATOM 791 C C . GLY A 1 95 ? -5.291 13.911 4.353 1.00 72.12 95 GLY A C 1
ATOM 792 O O . GLY A 1 95 ? -5.052 14.172 3.177 1.00 72.12 95 GLY A O 1
ATOM 793 N N . LEU A 1 96 ? -4.326 13.881 5.278 1.00 69.25 96 LEU A N 1
ATOM 794 C CA . LEU A 1 96 ? -2.918 14.166 4.979 1.00 69.25 96 LEU A CA 1
ATOM 795 C C . LEU A 1 96 ? -2.299 13.133 4.028 1.00 69.25 96 LEU A C 1
ATOM 797 O O . LEU A 1 96 ? -1.587 13.517 3.104 1.00 69.25 96 LEU A O 1
ATOM 801 N N . ASN A 1 97 ? -2.599 11.841 4.193 1.00 63.88 97 ASN A N 1
ATOM 802 C CA . ASN A 1 97 ? -2.146 10.804 3.259 1.00 63.88 97 ASN A CA 1
ATOM 803 C C . ASN A 1 97 ? -2.706 11.027 1.851 1.00 63.88 97 ASN A C 1
ATOM 805 O O . ASN A 1 97 ? -1.974 10.889 0.874 1.00 63.88 97 ASN A O 1
ATOM 809 N N . VAL A 1 98 ? -3.978 11.414 1.738 1.00 70.75 98 VAL A N 1
ATOM 810 C CA . VAL A 1 98 ? -4.592 11.763 0.452 1.00 70.75 98 VAL A CA 1
ATOM 811 C C . VAL A 1 98 ? -3.854 12.944 -0.183 1.00 70.75 98 VAL A C 1
ATOM 813 O O . VAL A 1 98 ? -3.485 12.860 -1.351 1.00 70.75 98 VAL A O 1
ATOM 816 N N . ILE A 1 99 ? -3.543 13.996 0.583 1.00 73.19 99 ILE A N 1
ATOM 817 C CA . ILE A 1 99 ? -2.757 15.143 0.096 1.00 73.19 99 ILE A CA 1
ATOM 818 C C . ILE A 1 99 ? -1.368 14.701 -0.380 1.00 73.19 99 ILE A C 1
ATOM 820 O O . ILE A 1 99 ? -0.953 15.098 -1.464 1.00 73.19 99 ILE A O 1
ATOM 824 N N . VAL A 1 100 ? -0.665 13.851 0.375 1.00 68.81 100 VAL A N 1
ATOM 825 C CA . VAL A 1 100 ? 0.645 13.315 -0.033 1.00 68.81 100 VAL A CA 1
ATOM 826 C C . VAL A 1 100 ? 0.536 12.535 -1.343 1.00 68.81 100 VAL A C 1
ATOM 828 O O . VAL A 1 100 ? 1.395 12.703 -2.203 1.00 68.81 100 VAL A O 1
ATOM 831 N N . VAL A 1 101 ? -0.517 11.736 -1.541 1.00 69.19 101 VAL A N 1
ATOM 832 C CA . VAL A 1 101 ? -0.753 11.033 -2.815 1.00 69.19 101 VAL A CA 1
ATOM 833 C C . VAL A 1 101 ? -1.014 12.018 -3.957 1.00 69.19 101 VAL A C 1
ATOM 835 O O . VAL A 1 101 ? -0.468 11.831 -5.038 1.00 69.19 101 VAL A O 1
ATOM 838 N N . PHE A 1 102 ? -1.786 13.085 -3.726 1.00 71.69 102 PHE A N 1
ATOM 839 C CA . PHE A 1 102 ? -2.023 14.126 -4.733 1.00 71.69 102 PHE A CA 1
ATOM 840 C C . PHE A 1 102 ? -0.753 14.913 -5.082 1.00 71.69 102 PHE A C 1
ATOM 842 O O . PHE A 1 102 ? -0.507 15.180 -6.254 1.00 71.69 102 PHE A O 1
ATOM 849 N N . VAL A 1 103 ? 0.074 15.259 -4.093 1.00 69.44 103 VAL A N 1
ATOM 850 C CA . VAL A 1 103 ? 1.365 15.935 -4.313 1.00 69.44 103 VAL A CA 1
ATOM 851 C C . VAL A 1 103 ? 2.330 15.026 -5.074 1.00 69.44 103 VAL A C 1
ATOM 853 O O . VAL A 1 103 ? 3.031 15.490 -5.967 1.00 69.44 103 VAL A O 1
ATOM 856 N N . ASN A 1 104 ? 2.322 13.727 -4.762 1.00 65.00 104 ASN A N 1
ATOM 857 C CA . ASN A 1 104 ? 3.095 12.705 -5.464 1.00 65.00 104 ASN A CA 1
ATOM 858 C C . ASN A 1 104 ? 2.403 12.183 -6.731 1.00 65.00 104 ASN A C 1
ATOM 860 O O . ASN A 1 104 ? 2.796 11.143 -7.255 1.00 65.00 104 ASN A O 1
ATOM 864 N N . LEU A 1 105 ? 1.379 12.866 -7.254 1.00 68.31 105 LEU A N 1
ATOM 865 C CA . LEU A 1 105 ? 0.865 12.487 -8.561 1.00 68.31 105 LEU A CA 1
ATOM 866 C C . LEU A 1 105 ? 1.991 12.628 -9.599 1.00 68.31 105 LEU A C 1
ATOM 868 O O . LEU A 1 105 ? 2.728 13.621 -9.562 1.00 68.31 105 LEU A O 1
ATOM 872 N N . PRO A 1 106 ? 2.069 11.729 -10.597 1.00 62.97 106 PRO A N 1
ATOM 873 C CA . PRO A 1 106 ? 3.071 11.791 -11.669 1.00 62.97 106 PRO A CA 1
ATOM 874 C C . PRO A 1 106 ? 2.886 12.990 -12.628 1.00 62.97 106 PRO A C 1
ATOM 876 O O . PRO A 1 106 ? 3.326 12.971 -13.773 1.00 62.97 106 PRO A O 1
ATOM 879 N N . VAL A 1 107 ? 2.157 14.022 -12.199 1.00 66.69 107 VAL A N 1
ATOM 880 C CA . VAL A 1 107 ? 1.992 15.316 -12.871 1.00 66.69 107 VAL A CA 1
ATOM 881 C C . VAL A 1 107 ? 3.028 16.326 -12.347 1.00 66.69 107 VAL A C 1
ATOM 883 O O . VAL A 1 107 ? 3.389 17.254 -13.064 1.00 66.69 107 VAL A O 1
ATOM 886 N N . CYS A 1 108 ? 3.542 16.132 -11.125 1.00 62.66 108 CYS A N 1
ATOM 887 C CA . CYS A 1 108 ? 4.408 17.091 -10.426 1.00 62.66 108 CYS A CA 1
ATOM 888 C C . CYS A 1 108 ? 5.918 16.811 -10.553 1.00 62.66 108 CYS A C 1
ATOM 890 O O . CYS A 1 108 ? 6.714 17.526 -9.947 1.00 62.66 108 CYS A O 1
ATOM 892 N N . GLY A 1 109 ? 6.335 15.794 -11.314 1.00 66.69 109 GLY A N 1
ATOM 893 C CA . GLY A 1 109 ? 7.749 15.469 -11.522 1.00 66.69 109 GLY A CA 1
ATOM 894 C C . GLY A 1 109 ? 8.013 13.979 -11.733 1.00 66.69 109 GLY A C 1
ATOM 895 O O . GLY A 1 109 ? 7.088 13.171 -11.742 1.00 66.69 109 GLY A O 1
ATOM 896 N N . ASN A 1 110 ? 9.292 13.637 -11.902 1.00 70.94 110 ASN A N 1
ATOM 897 C CA . ASN A 1 110 ? 9.767 12.261 -12.046 1.00 70.94 110 ASN A CA 1
ATOM 898 C C . ASN A 1 110 ? 9.736 11.548 -10.681 1.00 70.94 110 ASN A C 1
ATOM 900 O O . ASN A 1 110 ? 10.367 12.006 -9.726 1.00 70.94 110 ASN A O 1
ATOM 904 N N . GLN A 1 111 ? 9.004 10.437 -10.594 1.00 72.94 111 GLN A N 1
ATOM 905 C CA . GLN A 1 111 ? 8.801 9.652 -9.371 1.00 72.94 111 GLN A CA 1
ATOM 906 C C . GLN A 1 111 ? 9.767 8.460 -9.281 1.00 72.94 111 GLN A C 1
ATOM 908 O O . GLN A 1 111 ? 9.797 7.773 -8.253 1.00 72.94 111 GLN A O 1
ATOM 913 N N . SER A 1 112 ? 10.576 8.220 -10.321 1.00 73.62 112 SER A N 1
ATOM 914 C CA . SER A 1 112 ? 11.503 7.082 -10.420 1.00 73.62 112 SER A CA 1
ATOM 915 C C . SER A 1 112 ? 12.489 6.971 -9.258 1.00 73.62 112 SER A C 1
ATOM 917 O O . SER A 1 112 ? 12.999 5.885 -8.987 1.00 73.62 112 SER A O 1
ATOM 919 N N . GLU A 1 113 ? 12.738 8.053 -8.516 1.00 72.75 113 GLU A N 1
ATOM 920 C CA . GLU A 1 113 ? 13.603 7.994 -7.342 1.00 72.75 113 GLU A CA 1
ATOM 921 C C . GLU A 1 113 ? 13.025 7.165 -6.190 1.00 72.75 113 GLU A C 1
ATOM 923 O O . GLU A 1 113 ? 13.791 6.581 -5.415 1.00 72.75 113 GLU A O 1
ATOM 928 N N . ILE A 1 114 ? 11.697 7.114 -6.091 1.00 69.94 114 ILE A N 1
ATOM 929 C CA . ILE A 1 114 ? 10.954 6.468 -5.004 1.00 69.94 114 ILE A CA 1
ATOM 930 C C . ILE A 1 114 ? 10.215 5.231 -5.531 1.00 69.94 114 ILE A C 1
ATOM 932 O O . ILE A 1 114 ? 10.160 4.205 -4.852 1.00 69.94 114 ILE A O 1
ATOM 936 N N . TYR A 1 115 ? 9.693 5.291 -6.758 1.00 79.56 115 TYR A N 1
ATOM 937 C CA . TYR A 1 115 ? 8.872 4.240 -7.351 1.00 79.56 115 TYR A CA 1
ATOM 938 C C . TYR A 1 115 ? 9.492 3.709 -8.640 1.00 79.56 115 TYR A C 1
ATOM 940 O O . TYR A 1 115 ? 9.522 4.392 -9.658 1.00 79.56 115 TYR A O 1
ATOM 948 N N . ILE A 1 116 ? 9.877 2.432 -8.644 1.00 87.19 116 ILE A N 1
ATOM 949 C CA . ILE A 1 116 ? 10.334 1.758 -9.870 1.00 87.19 116 ILE A CA 1
ATOM 950 C C . ILE A 1 116 ? 9.211 1.543 -10.891 1.00 87.19 116 ILE A C 1
ATOM 952 O O . ILE A 1 116 ? 9.479 1.254 -12.053 1.00 87.19 116 ILE A O 1
ATOM 956 N N . GLY A 1 117 ? 7.952 1.687 -10.462 1.00 84.12 117 GLY A N 1
ATOM 957 C CA . GLY A 1 117 ? 6.780 1.519 -11.310 1.00 84.12 117 GLY A CA 1
ATOM 958 C C . GLY A 1 117 ? 6.863 2.337 -12.595 1.00 84.12 117 GLY A C 1
ATOM 959 O O . GLY A 1 117 ? 6.626 1.774 -13.652 1.00 84.12 117 GLY A O 1
ATOM 960 N N . GLU A 1 118 ? 7.248 3.615 -12.527 1.00 84.19 118 GLU A N 1
ATOM 961 C CA . GLU A 1 118 ? 7.366 4.485 -13.711 1.00 84.19 118 GLU A CA 1
ATOM 962 C C . GLU A 1 118 ? 8.322 3.877 -14.750 1.00 84.19 118 GLU A C 1
ATOM 964 O O . GLU A 1 118 ? 7.924 3.605 -15.880 1.00 84.19 118 GLU A O 1
ATOM 969 N N . THR A 1 119 ? 9.539 3.529 -14.325 1.00 87.81 119 THR A N 1
ATOM 970 C CA . THR A 1 119 ? 10.565 2.915 -15.179 1.00 87.81 119 THR A CA 1
ATOM 971 C C . THR A 1 119 ? 10.137 1.553 -15.725 1.00 87.81 119 THR A C 1
ATOM 973 O O . THR A 1 119 ? 10.332 1.266 -16.905 1.00 87.81 119 THR A O 1
ATOM 976 N N . ALA A 1 120 ? 9.545 0.700 -14.885 1.00 90.00 120 ALA A N 1
ATOM 977 C CA . ALA A 1 120 ? 9.093 -0.625 -15.299 1.00 90.00 120 ALA A CA 1
ATOM 978 C C . ALA A 1 120 ? 7.952 -0.531 -16.325 1.00 90.00 120 ALA A C 1
ATOM 980 O O . ALA A 1 120 ? 7.934 -1.268 -17.312 1.00 90.00 120 ALA A O 1
ATOM 981 N N . TYR A 1 121 ? 7.008 0.388 -16.119 1.00 91.56 121 TYR A N 1
ATOM 982 C CA . TYR A 1 121 ? 5.895 0.595 -17.035 1.00 91.56 121 TYR A CA 1
ATOM 983 C C . TYR A 1 121 ? 6.345 1.187 -18.368 1.00 91.56 121 TYR A C 1
ATOM 985 O O . TYR A 1 121 ? 5.906 0.702 -19.411 1.00 91.56 121 TYR A O 1
ATOM 993 N N . ASP A 1 122 ? 7.240 2.172 -18.349 1.00 90.31 122 ASP A N 1
ATOM 994 C CA . ASP A 1 122 ? 7.803 2.741 -19.573 1.00 90.31 122 ASP A CA 1
ATOM 995 C C . ASP A 1 122 ? 8.609 1.690 -20.354 1.00 90.31 122 ASP A C 1
ATOM 997 O O . ASP A 1 122 ? 8.480 1.605 -21.575 1.00 90.31 122 ASP A O 1
ATOM 1001 N N . HIS A 1 123 ? 9.361 0.820 -19.669 1.00 91.19 123 HIS A N 1
ATOM 1002 C CA . HIS A 1 123 ? 10.120 -0.257 -20.310 1.00 91.19 123 HIS A CA 1
ATOM 1003 C C . HIS A 1 123 ? 9.226 -1.279 -21.035 1.00 91.19 123 HIS A C 1
ATOM 1005 O O . HIS A 1 123 ? 9.535 -1.680 -22.155 1.00 91.19 123 HIS A O 1
ATOM 1011 N N . TYR A 1 124 ? 8.128 -1.724 -20.414 1.00 93.31 124 TYR A N 1
ATOM 1012 C CA . TYR A 1 124 ? 7.274 -2.769 -21.000 1.00 93.31 124 TYR A CA 1
ATOM 1013 C C . TYR A 1 124 ? 6.165 -2.240 -21.915 1.00 93.31 124 TYR A C 1
ATOM 1015 O O . TYR A 1 124 ? 5.746 -2.951 -22.827 1.00 93.31 124 TYR A O 1
ATOM 1023 N N . PHE A 1 125 ? 5.669 -1.024 -21.678 1.00 93.75 125 PHE A N 1
ATOM 1024 C CA . PHE A 1 125 ? 4.470 -0.500 -22.343 1.00 93.75 125 PHE A CA 1
ATOM 1025 C C . PHE A 1 125 ? 4.696 0.832 -23.072 1.00 93.75 125 PHE A C 1
ATOM 1027 O O . PHE A 1 125 ? 3.781 1.324 -23.741 1.00 93.75 125 PHE A O 1
ATOM 1034 N N . GLY A 1 126 ? 5.890 1.427 -22.972 1.00 91.00 126 GLY A N 1
ATOM 1035 C CA . GLY A 1 126 ? 6.224 2.694 -23.620 1.00 91.00 126 GLY A CA 1
ATOM 1036 C C . GLY A 1 126 ? 5.254 3.805 -23.223 1.00 91.00 126 GLY A C 1
ATOM 1037 O O . GLY A 1 126 ? 5.013 4.050 -22.047 1.00 91.00 126 GLY A O 1
ATOM 1038 N N . VAL A 1 127 ? 4.628 4.449 -24.213 1.00 87.81 127 VAL A N 1
ATOM 1039 C CA . VAL A 1 127 ? 3.681 5.562 -23.998 1.00 87.81 127 VAL A CA 1
ATOM 1040 C C . VAL A 1 127 ? 2.488 5.166 -23.114 1.00 87.81 127 VAL A C 1
ATOM 1042 O O . VAL A 1 127 ? 2.000 5.985 -22.335 1.00 87.81 127 VAL A O 1
ATOM 1045 N N . TRP A 1 128 ? 2.039 3.907 -23.180 1.00 89.31 128 TRP A N 1
ATOM 1046 C CA . TRP A 1 128 ? 0.957 3.399 -22.327 1.00 89.31 128 TRP A CA 1
ATOM 1047 C C . TRP A 1 128 ? 1.388 3.201 -20.870 1.00 89.31 128 TRP A C 1
ATOM 1049 O O . TRP A 1 128 ? 0.533 3.134 -19.983 1.00 89.31 128 TRP A O 1
ATOM 1059 N N . GLY A 1 129 ? 2.696 3.153 -20.607 1.00 88.31 129 GLY A N 1
ATOM 1060 C CA . GLY A 1 129 ? 3.255 2.982 -19.274 1.00 88.31 129 GLY A CA 1
ATOM 1061 C C . GLY A 1 129 ? 2.819 4.085 -18.314 1.00 88.31 129 GLY A C 1
ATOM 1062 O O . GLY A 1 129 ? 2.327 3.797 -17.223 1.00 88.31 129 GLY A O 1
ATOM 1063 N N . LYS A 1 130 ? 2.852 5.342 -18.768 1.00 85.88 130 LYS A N 1
ATOM 1064 C CA . LYS A 1 130 ? 2.372 6.499 -17.994 1.00 85.88 130 LYS A CA 1
ATOM 1065 C C . LYS A 1 130 ? 0.905 6.382 -17.597 1.00 85.88 130 LYS A C 1
ATOM 1067 O O . LYS A 1 130 ? 0.552 6.656 -16.455 1.00 85.88 130 LYS A O 1
ATOM 1072 N N . PHE A 1 131 ? 0.045 5.935 -18.514 1.00 88.06 131 PHE A N 1
ATOM 1073 C CA . PHE A 1 131 ? -1.377 5.742 -18.224 1.00 88.06 131 PHE A CA 1
ATOM 1074 C C . PHE A 1 131 ? -1.598 4.682 -17.134 1.00 88.06 131 PHE A C 1
ATOM 1076 O O . PHE A 1 131 ? -2.330 4.922 -16.172 1.00 88.06 131 PHE A O 1
ATOM 1083 N N . LEU A 1 132 ? -0.911 3.541 -17.230 1.00 90.19 132 LEU A N 1
ATOM 1084 C CA . LEU A 1 132 ? -0.953 2.493 -16.203 1.00 90.19 132 LEU A CA 1
ATOM 1085 C C . LEU A 1 132 ? -0.394 2.989 -14.861 1.00 90.19 132 LEU A C 1
ATOM 1087 O O . LEU A 1 132 ? -0.939 2.691 -13.794 1.00 90.19 132 LEU A O 1
ATOM 1091 N N . HIS A 1 133 ? 0.656 3.801 -14.904 1.00 86.56 133 HIS A N 1
ATOM 1092 C CA . HIS A 1 133 ? 1.229 4.416 -13.719 1.00 86.56 133 HIS A CA 1
ATOM 1093 C C . HIS A 1 133 ? 0.249 5.383 -13.031 1.00 86.56 133 HIS A C 1
ATOM 1095 O O . HIS A 1 133 ? 0.096 5.337 -11.809 1.00 86.56 133 HIS A O 1
ATOM 1101 N N . TYR A 1 134 ? -0.502 6.184 -13.795 1.00 85.62 134 TYR A N 1
ATOM 1102 C CA . TYR A 1 134 ? -1.559 7.040 -13.246 1.00 85.62 134 TYR A CA 1
ATOM 1103 C C . TYR A 1 134 ? -2.682 6.239 -12.592 1.00 85.62 134 TYR A C 1
ATOM 1105 O O . TYR A 1 134 ? -3.127 6.606 -11.504 1.00 85.62 134 TYR A O 1
ATOM 1113 N N . ILE A 1 135 ? -3.111 5.131 -13.206 1.00 87.88 135 ILE A N 1
ATOM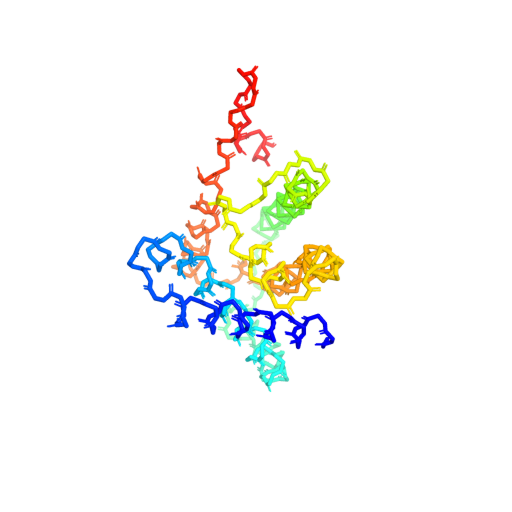 1114 C CA . ILE A 1 135 ? -4.092 4.232 -12.584 1.00 87.88 135 ILE A CA 1
ATOM 1115 C C . ILE A 1 135 ? -3.543 3.712 -11.253 1.00 87.88 135 ILE A C 1
ATOM 1117 O O . ILE A 1 135 ? -4.240 3.795 -10.247 1.00 87.88 135 ILE A O 1
ATOM 1121 N N . TYR A 1 136 ? -2.289 3.248 -11.230 1.00 87.44 136 TYR A N 1
ATOM 1122 C CA . TYR A 1 136 ? -1.642 2.723 -10.024 1.00 87.44 136 TYR A CA 1
ATOM 1123 C C . TYR A 1 136 ? -1.633 3.731 -8.873 1.00 87.44 136 TYR A C 1
ATOM 1125 O O . TYR A 1 136 ? -2.010 3.392 -7.751 1.00 87.44 136 TYR A O 1
ATOM 1133 N N . PHE A 1 137 ? -1.251 4.977 -9.146 1.00 82.88 137 PHE A N 1
ATOM 1134 C CA . PHE A 1 137 ? -1.256 6.035 -8.138 1.00 82.88 137 PHE A CA 1
ATOM 1135 C C . PHE A 1 137 ? -2.668 6.435 -7.711 1.00 82.88 137 PHE A C 1
ATOM 1137 O O . PHE A 1 137 ? -2.942 6.550 -6.516 1.00 82.88 137 PHE A O 1
ATOM 1144 N N . GLY A 1 138 ? -3.586 6.588 -8.667 1.00 81.94 138 GLY A N 1
ATOM 1145 C CA . GLY A 1 138 ? -4.970 6.970 -8.396 1.00 81.94 138 GLY A CA 1
ATOM 1146 C C . GLY A 1 138 ? -5.731 5.934 -7.566 1.00 81.94 138 GLY A C 1
ATOM 1147 O O . GLY A 1 138 ? -6.608 6.298 -6.783 1.00 81.94 138 GLY A O 1
ATOM 1148 N N . THR A 1 139 ? -5.385 4.648 -7.682 1.00 83.62 139 THR A N 1
ATOM 1149 C CA . THR A 1 139 ? -6.031 3.580 -6.908 1.00 83.62 139 THR A CA 1
ATOM 1150 C C . THR A 1 139 ? -5.394 3.321 -5.539 1.00 83.62 139 THR A C 1
ATOM 1152 O 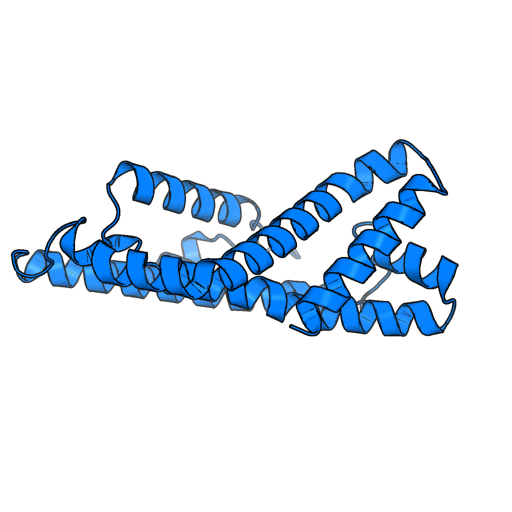O . THR A 1 139 ? -5.996 2.630 -4.711 1.00 83.62 139 THR A O 1
ATOM 1155 N N . PHE A 1 140 ? -4.229 3.910 -5.250 1.00 78.25 140 PHE A N 1
ATOM 1156 C CA . PHE A 1 140 ? -3.494 3.709 -3.996 1.00 78.25 140 PHE A CA 1
ATOM 1157 C C . PHE A 1 140 ? -4.252 4.169 -2.728 1.00 78.25 140 PHE A C 1
ATOM 1159 O O . PHE A 1 140 ? -4.260 3.420 -1.747 1.00 78.25 140 PHE A O 1
ATOM 1166 N N . PRO A 1 141 ? -4.971 5.316 -2.712 1.00 74.00 141 PRO A N 1
ATOM 1167 C CA . PRO A 1 141 ? -5.786 5.723 -1.560 1.00 74.00 141 PRO A CA 1
ATOM 1168 C C . PRO A 1 141 ? -6.877 4.711 -1.196 1.00 74.00 141 PRO A C 1
ATOM 1170 O O . PRO A 1 141 ? -7.202 4.525 -0.026 1.00 74.00 141 PRO A O 1
ATOM 1173 N N . PHE A 1 142 ? -7.429 4.006 -2.185 1.00 73.94 142 PHE A N 1
ATOM 1174 C CA . PHE A 1 142 ? -8.447 2.987 -1.935 1.00 73.94 142 PHE A CA 1
ATOM 1175 C C . PHE A 1 142 ? -7.857 1.756 -1.241 1.00 73.94 142 PHE A C 1
ATOM 1177 O O . PHE A 1 142 ? -8.529 1.122 -0.429 1.00 73.94 142 PHE A O 1
ATOM 1184 N N . LEU A 1 143 ? -6.586 1.445 -1.501 1.00 70.25 143 LEU A N 1
ATOM 1185 C CA . LEU A 1 143 ? -5.867 0.378 -0.811 1.00 70.25 143 LEU A CA 1
ATOM 1186 C C . LEU A 1 143 ? -5.701 0.685 0.673 1.00 70.25 143 LEU A C 1
ATOM 1188 O O . LEU A 1 143 ? -6.044 -0.136 1.526 1.00 70.25 143 LEU A O 1
ATOM 1192 N N . THR A 1 144 ? -5.240 1.894 0.977 1.00 65.75 144 THR A N 1
ATOM 1193 C CA . THR A 1 144 ? -4.984 2.307 2.353 1.00 65.75 144 THR A CA 1
ATOM 1194 C C . THR A 1 144 ? -6.284 2.539 3.123 1.00 65.75 144 THR A C 1
ATOM 1196 O O . THR A 1 144 ? -6.378 2.117 4.275 1.00 65.75 144 THR A O 1
ATOM 1199 N N . SER A 1 145 ? -7.325 3.084 2.480 1.00 65.00 145 SER A N 1
ATOM 1200 C CA . SER A 1 145 ? -8.636 3.323 3.108 1.00 65.00 145 SER A CA 1
ATO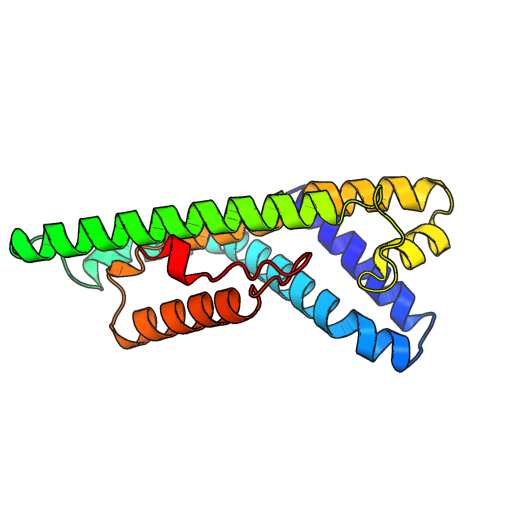M 1201 C C . SER A 1 145 ? -9.243 2.070 3.740 1.00 65.00 145 SER A C 1
ATOM 1203 O O . SER A 1 145 ? -9.752 2.142 4.846 1.00 65.00 145 SER A O 1
ATOM 1205 N N . SER A 1 146 ? -9.109 0.899 3.110 1.00 63.28 146 SER A N 1
ATOM 1206 C CA . SER A 1 146 ? -9.678 -0.348 3.638 1.00 63.28 146 SER A CA 1
ATOM 1207 C C . SER A 1 146 ? -8.977 -0.854 4.906 1.00 63.28 146 SER A C 1
ATOM 1209 O O . SER A 1 146 ? -9.630 -1.336 5.831 1.00 63.28 146 SER A O 1
ATOM 1211 N N . VAL A 1 147 ? -7.649 -0.708 4.976 1.00 59.25 147 VAL A N 1
ATOM 1212 C CA . VAL A 1 147 ? -6.859 -1.030 6.172 1.00 59.25 147 VAL A CA 1
ATOM 1213 C C . VAL A 1 147 ? -7.186 -0.033 7.279 1.00 59.25 147 VAL A C 1
ATOM 1215 O O . VAL A 1 147 ? -7.317 -0.412 8.443 1.00 59.25 147 VAL A O 1
ATOM 1218 N N . PHE A 1 148 ? -7.367 1.236 6.915 1.00 58.50 148 PHE A N 1
ATOM 1219 C CA . PHE A 1 148 ? -7.721 2.281 7.860 1.00 58.50 148 PHE A CA 1
ATOM 1220 C C . PHE A 1 148 ? -9.147 2.138 8.396 1.00 58.50 148 PHE A C 1
ATOM 1222 O O . PHE A 1 148 ? -9.332 2.242 9.604 1.00 58.50 148 PHE A O 1
ATOM 1229 N N . ASP A 1 149 ? -10.129 1.814 7.560 1.00 60.31 149 ASP A N 1
ATOM 1230 C CA . ASP A 1 149 ? -11.491 1.511 7.998 1.00 60.31 149 ASP A CA 1
ATOM 1231 C C . ASP A 1 149 ? -11.504 0.292 8.920 1.00 60.31 149 ASP A C 1
ATOM 1233 O O . ASP A 1 149 ? -12.168 0.309 9.956 1.00 60.31 149 ASP A O 1
ATOM 1237 N N . ALA A 1 150 ? -10.728 -0.750 8.610 1.00 61.25 150 ALA A N 1
ATOM 1238 C CA . ALA A 1 150 ? -10.606 -1.906 9.490 1.00 61.25 150 ALA A CA 1
ATOM 1239 C C . ALA A 1 150 ? -10.030 -1.516 10.865 1.00 61.25 150 ALA A C 1
ATOM 1241 O O . ALA A 1 150 ? -10.590 -1.899 11.890 1.00 61.25 150 ALA A O 1
ATOM 1242 N N . LEU A 1 151 ? -8.959 -0.715 10.908 1.00 56.66 151 LEU A N 1
ATOM 1243 C CA . LEU A 1 151 ? -8.329 -0.264 12.158 1.00 56.66 151 LEU A CA 1
ATOM 1244 C C . LEU A 1 151 ? -9.185 0.739 12.946 1.00 56.66 151 LEU A C 1
ATOM 1246 O O . LEU A 1 151 ? -9.225 0.668 14.174 1.00 56.66 151 LEU A O 1
ATOM 1250 N N . GLY A 1 152 ? -9.880 1.651 12.265 1.00 59.38 152 GLY A N 1
ATOM 1251 C CA . GLY A 1 152 ? -10.766 2.641 12.879 1.00 59.38 152 GLY A CA 1
ATOM 1252 C C . GLY A 1 152 ? -12.013 2.010 13.499 1.00 59.38 152 GLY A C 1
ATOM 1253 O O . GLY A 1 152 ? -12.443 2.431 14.572 1.00 59.38 152 GLY A O 1
ATOM 1254 N N . ASN A 1 153 ? -12.546 0.959 12.868 1.00 58.69 153 ASN A N 1
ATOM 1255 C CA . ASN A 1 153 ? -13.693 0.203 13.375 1.00 58.69 153 ASN A CA 1
ATOM 1256 C C . ASN A 1 153 ? -13.312 -0.869 14.409 1.00 58.69 153 ASN A C 1
ATOM 1258 O O . ASN A 1 153 ? -14.191 -1.410 15.082 1.00 58.69 153 ASN A O 1
ATOM 1262 N N . CYS A 1 154 ? -12.019 -1.170 14.587 1.00 59.19 154 CYS A N 1
ATOM 1263 C CA . CYS A 1 154 ? -11.578 -2.006 15.698 1.00 59.19 154 CYS A CA 1
ATOM 1264 C C . CYS A 1 154 ? -11.940 -1.319 17.022 1.00 59.19 154 CYS A C 1
ATOM 1266 O O . CYS A 1 154 ? -11.599 -0.151 17.219 1.00 59.19 154 CYS A O 1
ATOM 1268 N N . PRO A 1 155 ? -12.525 -2.025 18.001 1.00 60.34 155 PRO A N 1
ATOM 1269 C CA . PRO A 1 155 ? -12.780 -1.473 19.315 1.00 60.34 155 PRO A CA 1
ATOM 1270 C C . PRO A 1 155 ? -11.475 -1.504 20.135 1.00 60.34 155 PRO A C 1
ATOM 1272 O O . PRO A 1 155 ? -11.367 -2.129 21.183 1.00 60.34 155 PRO A O 1
ATOM 1275 N N . TRP A 1 156 ? -10.426 -0.835 19.653 1.00 60.81 156 TRP A N 1
ATOM 1276 C CA . TRP A 1 156 ? -9.097 -0.803 20.278 1.00 60.81 156 TRP A CA 1
ATOM 1277 C C . TRP A 1 156 ? -9.122 -0.233 21.704 1.00 60.81 156 TRP A C 1
ATOM 1279 O O . TRP A 1 156 ? -8.218 -0.469 22.507 1.00 60.81 156 TRP A O 1
ATOM 1289 N N . TYR A 1 157 ? -10.174 0.511 22.042 1.00 55.44 157 TYR A N 1
ATOM 1290 C CA . TYR A 1 157 ? -10.389 1.095 23.359 1.00 55.44 157 TYR A CA 1
ATOM 1291 C C . TYR A 1 157 ? -10.772 0.079 24.445 1.00 55.44 157 TYR A C 1
ATOM 1293 O O . TYR A 1 157 ? -10.608 0.400 25.622 1.00 55.44 157 TYR A O 1
ATOM 1301 N N . ILE A 1 158 ? -11.220 -1.123 24.065 1.00 52.9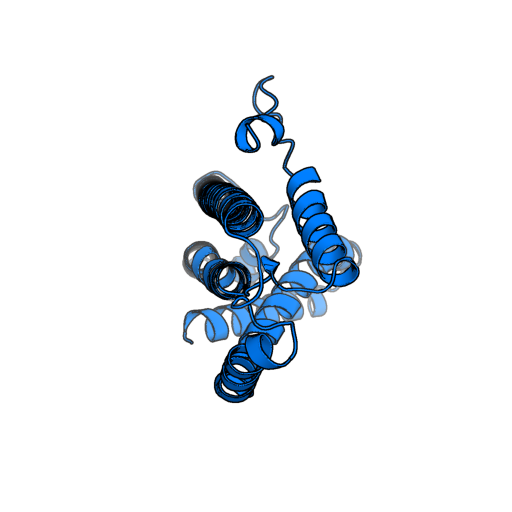1 158 ILE A N 1
ATOM 1302 C CA . ILE A 1 158 ? -11.472 -2.258 24.974 1.00 52.91 158 ILE A CA 1
ATOM 1303 C C . ILE A 1 158 ? -10.342 -3.294 24.957 1.00 52.91 158 ILE A C 1
ATOM 1305 O O . ILE A 1 158 ? -10.440 -4.340 25.589 1.00 52.91 158 ILE A O 1
ATOM 1309 N N . TRP A 1 159 ? -9.248 -3.037 24.239 1.00 60.44 159 TRP A N 1
ATOM 1310 C CA . TRP A 1 159 ? -8.105 -3.943 24.256 1.00 60.44 159 TRP A CA 1
ATOM 1311 C C . TRP A 1 159 ? -7.356 -3.852 25.589 1.00 60.44 159 TRP A C 1
ATOM 1313 O O . TRP A 1 159 ? -7.266 -2.790 26.208 1.00 60.44 159 TRP A O 1
ATOM 1323 N N . ASN A 1 160 ? -6.755 -4.973 25.998 1.00 60.00 160 ASN A N 1
ATOM 1324 C CA . ASN A 1 160 ? -5.829 -5.030 27.129 1.00 60.00 160 ASN A CA 1
ATOM 1325 C C . ASN A 1 160 ? -4.749 -3.928 27.001 1.00 60.00 160 ASN A C 1
ATOM 1327 O O . ASN A 1 160 ? -4.303 -3.601 25.898 1.00 60.00 160 ASN A O 1
ATOM 1331 N N . ILE A 1 161 ? -4.306 -3.383 28.140 1.00 61.28 161 ILE A N 1
ATOM 1332 C CA . ILE A 1 161 ? -3.367 -2.249 28.233 1.00 61.28 161 ILE A CA 1
ATOM 1333 C C . ILE A 1 161 ? -2.101 -2.450 27.382 1.00 61.28 161 ILE A C 1
ATOM 1335 O O . ILE A 1 161 ? -1.655 -1.514 26.721 1.00 61.28 161 ILE A O 1
ATOM 1339 N N . LYS A 1 162 ? -1.543 -3.663 27.350 1.00 57.47 162 LYS A N 1
ATOM 1340 C CA . LYS A 1 162 ? -0.388 -4.047 26.526 1.00 57.47 162 LYS A CA 1
ATOM 1341 C C . LYS A 1 162 ? -0.698 -3.907 25.035 1.00 57.47 162 LYS A C 1
ATOM 1343 O O . LYS A 1 162 ? 0.049 -3.238 24.333 1.00 57.47 162 LYS A O 1
ATOM 1348 N N . ASN A 1 163 ? -1.817 -4.456 24.564 1.00 54.31 163 ASN A N 1
ATOM 1349 C CA . ASN A 1 163 ? -2.209 -4.392 23.149 1.00 54.31 163 ASN A CA 1
ATOM 1350 C C . ASN A 1 163 ? -2.569 -2.965 22.722 1.00 54.31 163 ASN A C 1
ATOM 1352 O O . ASN A 1 163 ? -2.167 -2.518 21.647 1.00 54.31 163 ASN A O 1
ATOM 1356 N N . ARG A 1 164 ? -3.250 -2.216 23.596 1.00 61.31 164 ARG A N 1
ATOM 1357 C CA . ARG A 1 164 ? -3.556 -0.798 23.384 1.00 61.31 164 ARG A CA 1
ATOM 1358 C C . ARG A 1 164 ? -2.281 0.037 23.277 1.00 61.31 164 ARG A C 1
ATOM 1360 O O . ARG A 1 164 ? -2.176 0.869 22.383 1.00 61.31 164 ARG A O 1
ATOM 1367 N N . LYS A 1 165 ? -1.296 -0.213 24.147 1.00 53.75 165 LYS A N 1
ATOM 1368 C CA . LYS A 1 165 ? 0.010 0.464 24.143 1.00 53.75 165 LYS A CA 1
ATOM 1369 C C . LYS A 1 165 ? 0.840 0.104 22.911 1.00 53.75 165 LYS A C 1
ATOM 1371 O O . LYS A 1 165 ? 1.481 0.986 22.357 1.00 53.75 165 LYS A O 1
ATOM 1376 N N . THR A 1 166 ? 0.791 -1.143 22.442 1.00 55.75 166 THR A N 1
ATOM 1377 C CA . THR A 1 166 ? 1.447 -1.558 21.191 1.00 55.75 166 THR A CA 1
ATOM 1378 C C . THR A 1 166 ? 0.831 -0.867 19.978 1.00 55.75 166 THR A C 1
ATOM 1380 O O . THR A 1 166 ? 1.573 -0.316 19.171 1.00 55.75 166 THR A O 1
ATOM 1383 N N . LEU A 1 167 ? -0.503 -0.826 19.875 1.00 57.66 167 LEU A N 1
ATOM 1384 C CA . LEU A 1 167 ? -1.184 -0.105 18.796 1.00 57.66 167 LEU A CA 1
ATOM 1385 C C . LEU A 1 167 ? -0.874 1.396 18.859 1.00 57.66 167 LEU A C 1
ATOM 1387 O O . LEU A 1 167 ? -0.488 1.979 17.854 1.00 57.66 167 LEU A O 1
ATOM 1391 N N . LEU A 1 168 ? -0.970 2.013 20.040 1.00 54.53 168 LEU A N 1
ATOM 1392 C CA . LEU A 1 168 ? -0.610 3.420 20.240 1.00 54.53 168 LEU A CA 1
ATOM 1393 C C . LEU A 1 168 ? 0.847 3.692 19.857 1.00 54.53 168 LEU A C 1
ATOM 1395 O O . LEU A 1 168 ? 1.107 4.670 19.169 1.00 54.53 168 LEU A O 1
ATOM 1399 N N . ASN A 1 169 ? 1.790 2.831 20.238 1.00 53.38 169 ASN A N 1
ATOM 1400 C CA . ASN A 1 169 ? 3.196 2.972 19.862 1.00 53.38 169 ASN A CA 1
ATOM 1401 C C . ASN A 1 169 ? 3.407 2.811 18.356 1.00 53.38 169 ASN A C 1
ATOM 1403 O O . ASN A 1 169 ? 4.175 3.569 17.775 1.00 53.38 169 ASN A O 1
ATOM 1407 N N . PHE A 1 170 ? 2.739 1.853 17.716 1.00 53.75 170 PHE A N 1
ATOM 1408 C CA . PHE A 1 170 ? 2.780 1.690 16.264 1.00 53.75 170 PHE A CA 1
ATOM 1409 C C . PHE A 1 170 ? 2.269 2.959 15.569 1.00 53.75 170 PHE A C 1
ATOM 1411 O O . PHE A 1 170 ? 3.000 3.576 14.802 1.00 53.75 170 PHE A O 1
ATOM 1418 N N . MET A 1 171 ? 1.081 3.430 15.954 1.00 54.41 171 MET A N 1
ATOM 1419 C CA . MET A 1 171 ? 0.467 4.651 15.425 1.00 54.41 171 MET A CA 1
ATOM 1420 C C . MET A 1 171 ? 1.333 5.896 15.675 1.00 54.41 171 MET A C 1
ATOM 1422 O O . MET A 1 171 ? 1.509 6.718 14.782 1.00 54.41 171 MET A O 1
ATOM 1426 N N . THR A 1 172 ? 1.930 6.021 16.864 1.00 50.81 172 THR A N 1
ATOM 1427 C CA . THR A 1 172 ? 2.807 7.150 17.225 1.00 50.81 172 THR A CA 1
ATOM 1428 C C . THR A 1 172 ? 4.140 7.102 16.475 1.00 50.81 172 THR A C 1
ATOM 1430 O O . THR A 1 172 ? 4.693 8.143 16.131 1.00 50.81 172 THR A O 1
ATOM 1433 N N . ASN A 1 173 ? 4.658 5.915 16.157 1.00 50.81 173 ASN A N 1
ATOM 1434 C CA . ASN A 1 173 ? 5.847 5.787 15.312 1.00 50.81 173 ASN A CA 1
ATOM 1435 C C . ASN A 1 173 ? 5.538 6.075 13.838 1.00 50.81 173 ASN A C 1
ATOM 1437 O O . ASN A 1 173 ? 6.342 6.732 13.181 1.00 50.81 173 ASN A O 1
ATOM 1441 N N . CYS A 1 174 ? 4.356 5.694 13.342 1.00 46.12 174 CYS A N 1
ATOM 1442 C CA . CYS A 1 174 ? 3.872 6.146 12.034 1.00 46.12 174 CYS A CA 1
ATOM 1443 C C . CYS A 1 174 ? 3.724 7.680 11.979 1.00 46.12 174 CYS A C 1
ATOM 1445 O O . CYS A 1 174 ? 3.992 8.281 10.944 1.00 46.12 174 CYS A O 1
ATOM 1447 N N . LEU A 1 175 ? 3.368 8.326 13.099 1.00 43.00 175 LEU A N 1
ATOM 1448 C CA . LEU A 1 175 ? 3.318 9.789 13.242 1.00 43.00 175 LEU A CA 1
ATOM 1449 C C . LEU A 1 175 ? 4.702 10.451 13.302 1.00 43.00 175 LEU A C 1
ATOM 1451 O O . LEU A 1 175 ? 4.865 11.578 12.840 1.00 43.00 175 LEU A O 1
ATOM 1455 N N . LYS A 1 176 ? 5.712 9.771 13.853 1.00 47.72 176 LYS A N 1
ATOM 1456 C CA . LYS A 1 176 ? 7.065 10.328 14.018 1.00 47.72 176 LYS A CA 1
ATOM 1457 C C . LYS A 1 176 ? 7.783 10.556 12.681 1.00 47.72 176 LYS A C 1
ATOM 1459 O O . LYS A 1 176 ? 8.614 11.452 12.589 1.00 47.72 176 LYS A O 1
ATOM 1464 N N . LEU A 1 177 ? 7.418 9.798 11.645 1.00 37.69 177 LEU A N 1
ATOM 1465 C CA . LEU A 1 177 ? 7.864 9.992 10.258 1.00 37.69 177 LEU A CA 1
ATOM 1466 C C . LEU A 1 177 ? 7.215 11.205 9.562 1.00 37.69 177 LEU A C 1
ATOM 1468 O O . LEU A 1 177 ? 7.605 11.546 8.452 1.00 37.69 177 LEU A O 1
ATOM 1472 N N . MET A 1 178 ? 6.250 11.870 10.206 1.00 46.28 178 MET A N 1
ATOM 1473 C CA . MET A 1 178 ? 5.446 12.949 9.624 1.00 46.28 178 MET A CA 1
ATOM 1474 C C . MET A 1 178 ? 5.901 14.359 10.040 1.00 46.28 178 MET A C 1
ATOM 1476 O O . MET A 1 178 ? 5.134 15.309 9.904 1.00 46.28 178 MET A O 1
ATOM 1480 N N . GLN A 1 179 ? 7.145 14.528 10.515 1.00 44.94 179 GLN A N 1
ATOM 1481 C CA . GLN A 1 179 ? 7.774 15.854 10.587 1.00 44.94 179 GLN A CA 1
ATOM 1482 C C . GLN A 1 179 ? 8.116 16.326 9.170 1.00 44.94 179 GLN A C 1
ATOM 1484 O O . GLN A 1 179 ? 9.261 16.274 8.724 1.00 44.94 179 GLN A O 1
ATOM 1489 N N . ILE A 1 180 ? 7.095 16.757 8.436 1.00 45.12 180 ILE A N 1
ATOM 1490 C CA . ILE A 1 180 ? 7.272 17.386 7.133 1.00 45.12 180 ILE A CA 1
ATOM 1491 C C . ILE A 1 180 ? 7.713 18.825 7.405 1.00 45.12 180 ILE A C 1
ATOM 1493 O O . ILE A 1 180 ? 6.933 19.666 7.851 1.00 45.12 180 ILE A O 1
ATOM 1497 N N . SER A 1 181 ? 8.999 19.076 7.182 1.00 44.22 181 SER A N 1
ATOM 1498 C CA . SER A 1 181 ? 9.567 20.415 7.073 1.00 44.22 181 SER A CA 1
ATOM 1499 C C . SER A 1 181 ? 9.385 20.866 5.628 1.00 44.22 181 SER A C 1
ATOM 1501 O O . SER A 1 181 ? 10.095 20.387 4.742 1.00 44.22 181 SER A O 1
ATOM 1503 N N . PHE A 1 182 ? 8.446 21.776 5.379 1.00 38.19 182 PHE A N 1
ATOM 1504 C CA . PHE A 1 182 ? 8.281 22.398 4.066 1.00 38.19 182 PHE A CA 1
ATOM 1505 C C . PHE A 1 182 ? 8.413 23.915 4.212 1.00 38.19 182 PHE A C 1
ATOM 1507 O O . PHE A 1 182 ? 7.703 24.532 5.002 1.00 38.19 182 PHE A O 1
ATOM 1514 N N . ALA A 1 183 ? 9.364 24.513 3.485 1.00 40.12 183 ALA A N 1
ATOM 1515 C CA . ALA A 1 183 ? 9.617 25.959 3.460 1.00 40.12 183 ALA A CA 1
ATOM 1516 C C . ALA A 1 183 ? 9.809 26.628 4.847 1.00 40.12 183 ALA A C 1
ATOM 1518 O O . ALA A 1 183 ? 9.342 27.740 5.076 1.00 40.12 183 ALA A O 1
ATOM 1519 N N . GLY A 1 184 ? 10.481 25.955 5.791 1.00 42.50 184 GLY A N 1
ATOM 1520 C CA . GLY A 1 184 ? 10.737 26.491 7.138 1.00 42.50 184 GLY A CA 1
ATOM 1521 C C . GLY A 1 184 ? 9.565 26.366 8.121 1.00 42.50 184 GLY A C 1
ATOM 1522 O O . GLY A 1 184 ? 9.712 26.729 9.286 1.00 42.50 184 GLY A O 1
ATOM 1523 N N . MET A 1 185 ? 8.427 25.809 7.694 1.00 45.53 185 MET A N 1
ATOM 1524 C CA . MET A 1 185 ? 7.325 25.436 8.580 1.00 45.53 185 MET A CA 1
ATOM 1525 C C . MET A 1 185 ? 7.445 23.954 8.955 1.00 45.53 185 MET A C 1
ATOM 1527 O O . MET A 1 185 ? 7.400 23.078 8.090 1.00 45.53 185 MET A O 1
ATOM 1531 N N . SER A 1 186 ? 7.608 23.666 10.249 1.00 45.66 186 SER A N 1
ATOM 1532 C CA . SER A 1 186 ? 7.539 22.303 10.784 1.00 45.66 186 SER A CA 1
ATOM 1533 C C . SER A 1 186 ? 6.109 22.011 11.230 1.00 45.66 186 SER A C 1
ATOM 1535 O O . SER A 1 186 ? 5.636 22.595 12.209 1.00 45.66 186 SER A O 1
ATOM 1537 N N . LEU A 1 187 ? 5.416 21.108 10.538 1.00 45.97 187 LEU A N 1
ATOM 1538 C CA . LEU A 1 187 ? 4.111 20.635 10.997 1.00 45.97 187 LEU A CA 1
ATOM 1539 C C . LEU A 1 187 ? 4.320 19.602 12.120 1.00 45.97 187 LEU A C 1
ATOM 1541 O O . LEU A 1 187 ? 4.708 18.463 11.866 1.00 45.97 187 LEU A O 1
ATOM 1545 N N . ASP A 1 188 ? 4.114 20.015 13.374 1.00 55.72 188 ASP A N 1
ATOM 1546 C CA . ASP A 1 188 ? 4.209 19.130 14.542 1.00 55.72 188 ASP A CA 1
ATOM 1547 C C . ASP A 1 188 ? 2.858 18.442 14.802 1.00 55.72 188 ASP A C 1
ATOM 1549 O O . ASP A 1 188 ? 1.818 19.093 14.935 1.00 55.72 188 ASP A O 1
ATOM 1553 N N . TYR A 1 189 ? 2.871 17.112 14.929 1.00 51.03 189 TYR A N 1
ATOM 1554 C CA . TYR A 1 189 ? 1.684 16.305 15.227 1.00 51.03 189 TYR A CA 1
ATOM 1555 C C . TYR A 1 189 ? 1.017 16.691 16.560 1.00 51.03 189 TYR A C 1
ATOM 1557 O O . TYR A 1 189 ? -0.166 16.401 16.762 1.00 51.03 189 TYR A O 1
ATOM 1565 N N . ARG A 1 190 ? 1.739 17.379 17.460 1.00 50.34 190 ARG A N 1
ATOM 1566 C CA . ARG A 1 190 ? 1.196 17.937 18.712 1.00 50.34 190 ARG A CA 1
ATOM 1567 C C . ARG A 1 190 ? 0.039 18.915 18.498 1.00 50.34 190 ARG A C 1
ATOM 1569 O O . ARG A 1 190 ? -0.830 18.989 19.361 1.00 50.34 190 ARG A O 1
ATOM 1576 N N . LEU A 1 191 ? -0.024 19.600 17.355 1.00 53.78 191 LEU A N 1
ATOM 1577 C CA . LEU A 1 191 ? -1.125 20.516 17.024 1.00 53.78 191 LEU A CA 1
ATOM 1578 C C . LEU A 1 191 ? -2.471 19.795 16.852 1.00 53.78 191 LEU A C 1
ATOM 1580 O O . LEU A 1 191 ? -3.520 20.397 17.049 1.00 53.78 191 LEU A O 1
ATOM 1584 N N . PHE A 1 192 ? -2.453 18.498 16.534 1.00 44.66 192 PHE A N 1
ATOM 1585 C CA . PHE A 1 192 ? -3.659 17.692 16.313 1.00 44.66 192 PHE A CA 1
ATOM 1586 C C . PHE A 1 192 ? -4.089 16.874 17.541 1.00 44.66 192 PHE A C 1
ATOM 1588 O O . PHE A 1 192 ? -5.124 16.203 17.498 1.00 44.66 192 PHE A O 1
ATOM 1595 N N . LEU A 1 193 ? -3.286 16.906 18.612 1.00 41.59 193 LEU A N 1
ATOM 1596 C CA . LEU A 1 193 ? -3.556 16.266 19.906 1.00 41.59 193 LEU A CA 1
ATOM 1597 C C . LEU A 1 193 ? -4.132 17.243 20.951 1.00 41.59 193 LEU A C 1
ATOM 1599 O O . LEU A 1 193 ? -4.500 16.803 22.040 1.00 41.59 193 LEU A O 1
ATOM 1603 N N . SER A 1 194 ? -4.199 18.535 20.614 1.00 37.75 194 SER A N 1
ATOM 1604 C CA . SER A 1 194 ? -4.895 19.591 21.359 1.00 37.75 194 SER A CA 1
ATOM 1605 C C . SER A 1 194 ? -6.402 19.596 21.087 1.00 37.75 194 SER A C 1
ATOM 1607 O O . SER A 1 194 ? -7.113 20.099 21.981 1.00 37.75 194 SER A O 1
#

Organism: Asbolus verrucosus (NCBI:txid1661398)

Radius of gyration: 20.3 Å; chains: 1; bounding box: 44×42×60 Å

Secondary structure (DSSP, 8-state):
-HHHHHHHHHHHHHHHHHHHT--HHHHHHHHHHHHHHHHHHHHHHHHHHTHHHHHHHHHHHHHHS--GGGS-HHHHHHHHHHHHHHHHHHHHHHHHHHHHHHHTSTTSS--TTT-THHHHHHHHHTHHHHHHHHHHHHHHHHHHHHHHHHHHHS-GGGS-HHHHHHHHHHHHHHHHTT--EETTEE--GGGG--

Sequence (194 aa):
MFTMVYHFLSNFLQIHFIVTNFNLDLIMRYSPLLVGIFYVLTAMVLTIIFKDKIVEGFNKFPNFAWSFVNVGQDLREIIKTKSTQMVRTFYVLIGLNVIVVFVNLPVCGNQSEIYIGETAYDHYFGVWGKFLHYIYFGTFPFLTSSVFDALGNCPWYIWNIKNRKTLLNFMTNCLKLMQISFAGMSLDYRLFLS

Foldseek 3Di:
DVLLVLLVVLLVLLVVVCVVVPDPVSCVQAVVVSVVSVVLSVVVVVCVVCVVVVVVCQVCCCVVLDPPPPDDPVVVVVLVVVLVLVLQLLVVVLVVVVVVLVCPQVVNDDPVNRDVQLVSLCVPPNPCSSVSVNVNSVSVSVSVVVVSVVVSPRPLSSDDPVSVVVVVVVVVVVQVVPQDCDPNDGDHSVVSSD

pLDDT: mean 70.25, std 15.56, range [37.69, 94.62]